Protein AF-0000000077604235 (afdb_homodimer)

Secondary structure (DSSP, 8-state):
------SEEPPPP-SHHHHHHHHHHHHHHHHTTEE-S---GGGEEEETTEEEE--GGG-EE--HHHHHHHHHHHHHHHH---HHHHS-HHHHHHHHHHTSSSP-HHHHHHHHHHHHHHHHHHHHTT-/------SEEPPPP-SHHHHHHHHHHHHHHHHTTEE-S---GGGEEEETTEEEE--GGG-EE--HHHHHHHHHHHHHHHH---HHHHS-HHHHHHHHHHTSSSP-HHHHHHHHHHHHHHHHHHHHTT-

Nearest PDB structures (foldseek):
  1zar-assembly1_A  TM=7.115E-01  e=3.937E-03  Archaeoglobus fulgidus
  1zao-assembly1_A  TM=7.106E-01  e=7.954E-03  Archaeoglobus fulgidus
  4y85-assembly3_C  TM=6.509E-01  e=5.080E-02  Homo sapiens
  6zxh-assembly1_z  TM=4.696E-01  e=9.032E-02  Homo sapiens
  6zxd-assembly1_z  TM=4.025E-01  e=3.934E-02  Homo sapiens

Structure (mmCIF, N/CA/C/O backbone):
data_AF-0000000077604235-model_v1
#
loop_
_entity.id
_entity.type
_entity.pdbx_description
1 polymer 'Protein kinase domain-containing protein'
#
loop_
_atom_site.group_PDB
_atom_site.id
_atom_site.type_symbol
_atom_site.label_atom_id
_atom_site.label_alt_id
_atom_site.label_comp_id
_atom_site.label_asym_id
_atom_site.label_entity_id
_atom_site.label_seq_id
_atom_site.pdbx_PDB_ins_code
_atom_site.Cartn_x
_atom_site.Cartn_y
_atom_site.Cartn_z
_atom_site.occupancy
_atom_site.B_iso_or_equiv
_atom_site.auth_seq_id
_atom_site.auth_comp_id
_atom_site.auth_asym_id
_atom_site.auth_atom_id
_atom_site.pdbx_PDB_model_num
ATOM 1 N N . MET A 1 1 ? 32.094 -24.656 10.562 1 27.64 1 MET A N 1
ATOM 2 C CA . MET A 1 1 ? 32.031 -24.359 9.133 1 27.64 1 MET A CA 1
ATOM 3 C C . MET A 1 1 ? 30.703 -23.703 8.773 1 27.64 1 MET A C 1
ATOM 5 O O . MET A 1 1 ? 29.656 -24.344 8.789 1 27.64 1 MET A O 1
ATOM 9 N N . LEU A 1 2 ? 30.312 -22.578 9.195 1 32.69 2 LEU A N 1
ATOM 10 C CA . LEU A 1 2 ? 29.062 -21.812 9.266 1 32.69 2 LEU A CA 1
ATOM 11 C C . LEU A 1 2 ? 28.406 -21.734 7.895 1 32.69 2 LEU A C 1
ATOM 13 O O . LEU A 1 2 ? 29.031 -21.312 6.918 1 32.69 2 LEU A O 1
ATOM 17 N N . LEU A 1 3 ? 27.547 -22.734 7.578 1 38.81 3 LEU A N 1
ATOM 18 C CA . LEU A 1 3 ? 27.078 -22.969 6.219 1 38.81 3 LEU A CA 1
ATOM 19 C C . LEU A 1 3 ? 26.906 -21.656 5.465 1 38.81 3 LEU A C 1
ATOM 21 O O . LEU A 1 3 ? 26.406 -20.672 6.023 1 38.81 3 LEU A O 1
ATOM 25 N N . SER A 1 4 ? 27.938 -21.078 4.828 1 44.62 4 SER A N 1
ATOM 26 C CA . SER A 1 4 ? 27.922 -19.969 3.887 1 44.62 4 SER A CA 1
ATOM 27 C C . SER A 1 4 ? 26.516 -19.719 3.352 1 44.62 4 SER A C 1
ATOM 29 O O . SER A 1 4 ? 25.844 -20.641 2.887 1 44.62 4 SER A O 1
ATOM 31 N N . PRO A 1 5 ? 25.812 -18.859 3.867 1 51 5 PRO A N 1
ATOM 32 C CA . PRO A 1 5 ? 24.391 -18.672 3.557 1 51 5 PRO A CA 1
ATOM 33 C C . PRO A 1 5 ? 24.094 -18.828 2.07 1 51 5 PRO A C 1
ATOM 35 O O . PRO A 1 5 ? 24.875 -18.375 1.225 1 51 5 PRO A O 1
ATOM 38 N N . VAL A 1 6 ? 23.359 -20.125 1.432 1 66 6 VAL A N 1
ATOM 39 C CA . VAL A 1 6 ? 22.766 -20.594 0.181 1 66 6 VAL A CA 1
ATOM 40 C C . VAL A 1 6 ? 22.25 -19.391 -0.622 1 66 6 VAL A C 1
ATOM 42 O O . VAL A 1 6 ? 22.547 -18.25 -0.293 1 66 6 VAL A O 1
ATOM 45 N N . GLY A 1 7 ? 21.172 -19.312 -1.251 1 80.25 7 GLY A N 1
ATOM 46 C CA . GLY A 1 7 ? 20.516 -18.375 -2.139 1 80.25 7 GLY A CA 1
ATOM 47 C C . GLY A 1 7 ? 20.312 -17 -1.506 1 80.25 7 GLY A C 1
ATOM 48 O O . GLY A 1 7 ? 20.609 -16.812 -0.322 1 80.25 7 GLY A O 1
ATOM 49 N N . LYS A 1 8 ? 20.406 -15.914 -2.293 1 86.38 8 LYS A N 1
ATOM 50 C CA . LYS A 1 8 ? 20.109 -14.562 -1.838 1 86.38 8 LYS A CA 1
ATOM 51 C C . LYS A 1 8 ? 18.656 -14.195 -2.098 1 86.38 8 LYS A C 1
ATOM 53 O O . LYS A 1 8 ? 18.094 -14.562 -3.133 1 86.38 8 LYS A O 1
ATOM 58 N N . PRO A 1 9 ? 18.078 -13.523 -1.099 1 86.62 9 PRO A N 1
ATOM 59 C CA . PRO A 1 9 ? 16.703 -13.07 -1.34 1 86.62 9 PRO A CA 1
ATOM 60 C C . PRO A 1 9 ? 16.594 -12.156 -2.561 1 86.62 9 PRO A C 1
ATOM 62 O O . PRO A 1 9 ? 17.516 -11.398 -2.861 1 86.62 9 PRO A O 1
ATOM 65 N N . ILE A 1 10 ? 15.43 -12.289 -3.215 1 88.94 10 ILE A N 1
ATOM 66 C CA . ILE A 1 10 ? 15.211 -11.414 -4.355 1 88.94 10 ILE A CA 1
ATOM 67 C C . ILE A 1 10 ? 14.578 -10.102 -3.883 1 88.94 10 ILE A C 1
ATOM 69 O O . ILE A 1 10 ? 14 -10.039 -2.797 1 88.94 10 ILE A O 1
ATOM 73 N N . SER A 1 11 ? 14.766 -9.008 -4.695 1 83.5 11 SER A N 1
ATOM 74 C CA . SER A 1 11 ? 14.039 -7.758 -4.473 1 83.5 11 SER A CA 1
ATOM 75 C C . SER A 1 11 ? 12.586 -7.883 -4.91 1 83.5 11 SER A C 1
ATOM 77 O O . SER A 1 11 ? 12.258 -8.719 -5.754 1 83.5 11 SER A O 1
ATOM 79 N N . TYR A 1 12 ? 11.781 -7.023 -4.348 1 83.06 12 TYR A N 1
ATOM 80 C CA . TYR A 1 12 ? 10.406 -6.93 -4.832 1 83.06 12 TYR A CA 1
ATOM 81 C C . TYR A 1 12 ? 10.375 -6.473 -6.289 1 83.06 12 TYR A C 1
ATOM 83 O O . TYR A 1 12 ? 11.219 -5.68 -6.715 1 83.06 12 TYR A O 1
ATOM 91 N N . PRO A 1 13 ? 9.398 -7.035 -6.992 1 85.5 13 PRO A N 1
ATOM 92 C CA . PRO A 1 13 ? 9.289 -6.602 -8.383 1 85.5 13 PRO A CA 1
ATOM 93 C C . PRO A 1 13 ? 8.875 -5.137 -8.516 1 85.5 13 PRO A C 1
ATOM 95 O O . PRO A 1 13 ? 8.094 -4.637 -7.707 1 85.5 13 PRO A O 1
ATOM 98 N N . ILE A 1 14 ? 9.406 -4.461 -9.602 1 79.25 14 ILE A N 1
ATOM 99 C CA . ILE A 1 14 ? 9.047 -3.068 -9.836 1 79.25 14 ILE A CA 1
ATOM 100 C C . ILE A 1 14 ? 8.516 -2.906 -11.258 1 79.25 14 ILE A C 1
ATOM 102 O O . ILE A 1 14 ? 8.18 -1.796 -11.68 1 79.25 14 ILE A O 1
ATOM 106 N N . THR A 1 15 ? 8.594 -4.004 -12.023 1 84.88 15 THR A N 1
ATOM 107 C CA . THR A 1 15 ? 8.047 -3.992 -13.375 1 84.88 15 THR A CA 1
ATOM 108 C C . THR A 1 15 ? 7.043 -5.129 -13.562 1 84.88 15 THR A C 1
ATOM 110 O O . THR A 1 15 ? 7.047 -6.102 -12.805 1 84.88 15 THR A O 1
ATOM 113 N N . SER A 1 16 ? 6.258 -4.996 -14.578 1 91.62 16 SER A N 1
ATOM 114 C CA . SER A 1 16 ? 5.316 -6.047 -14.953 1 91.62 16 SER A CA 1
ATOM 115 C C . SER A 1 16 ? 6.039 -7.344 -15.289 1 91.62 16 SER A C 1
ATOM 117 O O . SER A 1 16 ? 5.578 -8.43 -14.93 1 91.62 16 SER A O 1
ATOM 119 N N . GLN A 1 17 ? 7.125 -7.168 -15.883 1 94 17 GLN A N 1
ATOM 120 C CA . GLN A 1 17 ? 7.891 -8.344 -16.281 1 94 17 GLN A CA 1
ATOM 121 C C . GLN A 1 17 ? 8.422 -9.094 -15.07 1 94 17 GLN A C 1
ATOM 123 O O . GLN A 1 17 ? 8.383 -10.328 -15.039 1 94 17 GLN A O 1
ATOM 128 N N . GLU A 1 18 ? 8.883 -8.375 -14.164 1 92 18 GLU A N 1
ATOM 129 C CA . GLU A 1 18 ? 9.391 -9 -12.945 1 92 18 GLU A CA 1
ATOM 130 C C . GLU A 1 18 ? 8.273 -9.695 -12.172 1 92 18 GLU A C 1
ATOM 132 O O . GLU A 1 18 ? 8.477 -10.781 -11.617 1 92 18 GLU A O 1
ATOM 137 N N . ALA A 1 19 ? 7.152 -9.094 -12.148 1 93.25 19 ALA A N 1
ATOM 138 C CA . ALA A 1 19 ? 5.992 -9.727 -11.523 1 93.25 19 ALA A CA 1
ATOM 139 C C . ALA A 1 19 ? 5.625 -11.023 -12.242 1 93.25 19 ALA A C 1
ATOM 141 O O . ALA A 1 19 ? 5.363 -12.039 -11.594 1 93.25 19 ALA A O 1
ATOM 142 N N . ARG A 1 20 ? 5.656 -10.977 -13.477 1 96.44 20 ARG A N 1
ATOM 143 C CA . ARG A 1 20 ? 5.32 -12.141 -14.281 1 96.44 20 ARG A CA 1
ATOM 144 C C . ARG A 1 20 ? 6.25 -13.312 -13.969 1 96.44 20 ARG A C 1
ATOM 146 O O . ARG A 1 20 ? 5.805 -14.461 -13.891 1 96.44 20 ARG A O 1
ATOM 153 N N . VAL A 1 21 ? 7.461 -13.055 -13.82 1 96.44 21 VAL A N 1
ATOM 154 C CA . VAL A 1 21 ? 8.445 -14.094 -13.516 1 96.44 21 VAL A CA 1
ATOM 155 C C . VAL A 1 21 ? 8.055 -14.812 -12.219 1 96.44 21 VAL A C 1
ATOM 157 O O . VAL A 1 21 ? 8.148 -16.031 -12.133 1 96.44 21 VAL A O 1
ATOM 160 N N . LEU A 1 22 ? 7.594 -14.078 -11.273 1 96.88 22 LEU A N 1
ATOM 161 C CA . LEU A 1 22 ? 7.215 -14.672 -9.992 1 96.88 22 LEU A CA 1
ATOM 162 C C . LEU A 1 22 ? 6.004 -15.586 -10.148 1 96.88 22 LEU A C 1
ATOM 164 O O . LEU A 1 22 ? 5.961 -16.672 -9.57 1 96.88 22 LEU A O 1
ATOM 168 N N . PHE A 1 23 ? 5.07 -15.156 -10.891 1 98.19 23 PHE A N 1
ATOM 169 C CA . PHE A 1 23 ? 3.885 -15.984 -11.102 1 98.19 23 PHE A CA 1
ATOM 170 C C . PHE A 1 23 ? 4.219 -17.219 -11.938 1 98.19 23 PHE A C 1
ATOM 172 O O . PHE A 1 23 ? 3.637 -18.281 -11.734 1 98.19 23 PHE A O 1
ATOM 179 N N . ASP A 1 24 ? 5.16 -17.047 -12.875 1 98 24 ASP A N 1
ATOM 180 C CA . ASP A 1 24 ? 5.637 -18.203 -13.633 1 98 24 ASP A CA 1
ATOM 181 C C . ASP A 1 24 ? 6.266 -19.234 -12.703 1 98 24 ASP A C 1
ATOM 183 O O . ASP A 1 24 ? 6.047 -20.438 -12.867 1 98 24 ASP A O 1
ATOM 187 N N . MET A 1 25 ? 6.996 -18.75 -11.773 1 97.81 25 MET A N 1
ATOM 188 C CA . MET A 1 25 ? 7.617 -19.641 -10.797 1 97.81 25 MET A CA 1
ATOM 189 C C . MET A 1 25 ? 6.559 -20.344 -9.945 1 97.81 25 MET A C 1
ATOM 191 O O . MET A 1 25 ? 6.703 -21.516 -9.602 1 97.81 25 MET A O 1
ATOM 195 N N . LEU A 1 26 ? 5.566 -19.609 -9.664 1 98.38 26 LEU A N 1
ATOM 196 C CA . LEU A 1 26 ? 4.469 -20.203 -8.898 1 98.38 26 LEU A CA 1
ATOM 197 C C . LEU A 1 26 ? 3.777 -21.297 -9.703 1 98.38 26 LEU A C 1
ATOM 199 O O . LEU A 1 26 ? 3.461 -22.359 -9.164 1 98.38 26 LEU A O 1
ATOM 203 N N . TRP A 1 27 ? 3.562 -21.062 -10.969 1 98.38 27 TRP A N 1
ATOM 204 C CA . TRP A 1 27 ? 2.943 -22.078 -11.828 1 98.38 27 TRP A CA 1
ATOM 205 C C . TRP A 1 27 ? 3.791 -23.344 -11.883 1 98.38 27 TRP A C 1
ATOM 207 O O . TRP A 1 27 ? 3.26 -24.453 -11.867 1 98.38 27 TRP A O 1
ATOM 217 N N . GLN A 1 28 ? 5.07 -23.141 -11.992 1 97.94 28 GLN A N 1
ATOM 218 C CA . GLN A 1 28 ? 5.965 -24.281 -12.047 1 97.94 28 GLN A CA 1
ATOM 219 C C . GLN A 1 28 ? 5.785 -25.172 -10.812 1 97.94 28 GLN A C 1
ATOM 221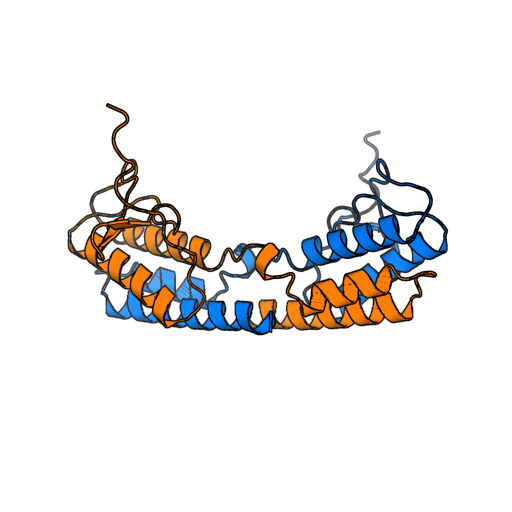 O O . GLN A 1 28 ? 5.766 -26.406 -10.922 1 97.94 28 GLN A O 1
ATOM 226 N N . LEU A 1 29 ? 5.695 -24.547 -9.711 1 97.88 29 LEU A N 1
ATOM 227 C CA . LEU A 1 29 ? 5.449 -25.281 -8.477 1 97.88 29 LEU A CA 1
ATOM 228 C C . LEU A 1 29 ? 4.098 -25.984 -8.516 1 97.88 29 LEU A C 1
ATOM 230 O O . LEU A 1 29 ? 4 -27.172 -8.203 1 97.88 29 LEU A O 1
ATOM 234 N N . HIS A 1 30 ? 3.045 -25.266 -8.945 1 98.38 30 HIS A N 1
ATOM 235 C CA . HIS A 1 30 ? 1.687 -25.797 -9.016 1 98.38 30 HIS A CA 1
ATOM 236 C C . HIS A 1 30 ? 1.593 -26.953 -10.008 1 98.38 30 HIS A C 1
ATOM 238 O O . HIS A 1 30 ? 0.939 -27.953 -9.734 1 98.38 30 HIS A O 1
ATOM 244 N N . SER A 1 31 ? 2.281 -26.812 -11.133 1 97.31 31 SER A N 1
ATOM 245 C CA . SER A 1 31 ? 2.229 -27.828 -12.172 1 97.31 31 SER A CA 1
ATOM 246 C C . SER A 1 31 ? 2.949 -29.094 -11.734 1 97.31 31 SER A C 1
ATOM 248 O O . SER A 1 31 ? 2.713 -30.172 -12.297 1 97.31 31 SER A O 1
ATOM 250 N N . ALA A 1 32 ? 3.793 -28.953 -10.758 1 97.19 32 ALA A N 1
ATOM 251 C CA . ALA A 1 32 ? 4.496 -30.109 -10.195 1 97.19 32 ALA A CA 1
ATOM 252 C C . ALA A 1 32 ? 3.676 -30.75 -9.078 1 97.19 32 ALA A C 1
ATOM 254 O O . ALA A 1 32 ? 4.125 -31.703 -8.445 1 97.19 32 ALA A O 1
ATOM 255 N N . GLY A 1 33 ? 2.527 -30.234 -8.82 1 97.62 33 GLY A N 1
ATOM 256 C CA . GLY A 1 33 ? 1.607 -30.859 -7.883 1 97.62 33 GLY A CA 1
ATOM 257 C C . GLY A 1 33 ? 1.763 -30.344 -6.465 1 97.62 33 GLY A C 1
ATOM 258 O O . GLY A 1 33 ? 1.329 -31 -5.512 1 97.62 33 GLY A O 1
ATOM 259 N N . VAL A 1 34 ? 2.438 -29.203 -6.359 1 98.25 34 VAL A N 1
ATOM 260 C CA . VAL A 1 34 ? 2.713 -28.688 -5.023 1 98.25 34 VAL A CA 1
ATOM 261 C C . VAL A 1 34 ? 2.117 -27.281 -4.875 1 98.25 34 VAL A C 1
ATOM 263 O O . VAL A 1 34 ? 2.316 -26.422 -5.734 1 98.25 34 VAL A O 1
ATOM 266 N N . ALA A 1 35 ? 1.322 -27.031 -3.826 1 98.38 35 ALA A N 1
ATOM 267 C CA . ALA A 1 35 ? 0.953 -25.703 -3.365 1 98.38 35 ALA A CA 1
ATOM 268 C C . ALA A 1 35 ? 1.91 -25.203 -2.283 1 98.38 35 ALA A C 1
ATOM 270 O O . ALA A 1 35 ? 2.186 -25.922 -1.318 1 98.38 35 ALA A O 1
ATOM 271 N N . HIS A 1 36 ? 2.385 -24 -2.344 1 97.94 36 HIS A N 1
ATOM 272 C CA . HIS A 1 36 ? 3.424 -23.5 -1.459 1 97.94 36 HIS A CA 1
ATOM 273 C C . HIS A 1 36 ? 2.887 -23.266 -0.05 1 97.94 36 HIS A C 1
ATOM 275 O O . HIS A 1 36 ? 3.539 -23.625 0.934 1 97.94 36 HIS A O 1
ATOM 281 N N . GLY A 1 37 ? 1.748 -22.719 0.053 1 95.62 37 GLY A N 1
ATOM 282 C CA . GLY A 1 37 ? 1.145 -22.406 1.34 1 95.62 37 GLY A CA 1
ATOM 283 C C . GLY A 1 37 ? 1.507 -21.016 1.85 1 95.62 37 GLY A C 1
ATOM 284 O O . GLY A 1 37 ? 0.78 -20.453 2.662 1 95.62 37 GLY A O 1
ATOM 285 N N . ASP A 1 38 ? 2.666 -20.422 1.36 1 93.44 38 ASP A N 1
ATOM 286 C CA . ASP A 1 38 ? 3.088 -19.078 1.713 1 93.44 38 ASP A CA 1
ATOM 287 C C . ASP A 1 38 ? 4.055 -18.516 0.672 1 93.44 38 ASP A C 1
ATOM 289 O O . ASP A 1 38 ? 5.184 -18.141 1.002 1 93.44 38 ASP A O 1
ATOM 293 N N . PRO A 1 39 ? 3.566 -18.344 -0.624 1 96.5 39 PRO A N 1
ATOM 294 C CA . PRO A 1 39 ? 4.465 -17.906 -1.69 1 96.5 39 PRO A CA 1
ATOM 295 C C . PRO A 1 39 ? 4.637 -16.391 -1.722 1 96.5 39 PRO A C 1
ATOM 297 O O . PRO A 1 39 ? 4.398 -15.758 -2.756 1 96.5 39 PRO A O 1
ATOM 300 N N . ARG A 1 40 ? 5.184 -15.867 -0.637 1 91.62 40 ARG A N 1
ATOM 301 C CA . ARG A 1 40 ? 5.523 -14.445 -0.617 1 91.62 40 ARG A CA 1
ATOM 302 C C . ARG A 1 40 ? 6.898 -14.203 -1.23 1 91.62 40 ARG A C 1
ATOM 304 O O . ARG A 1 40 ? 7.727 -15.117 -1.289 1 91.62 40 ARG A O 1
ATOM 311 N N . VAL A 1 41 ? 7.117 -12.977 -1.648 1 91.5 41 VAL A N 1
ATOM 312 C CA . VAL A 1 41 ? 8.336 -12.609 -2.357 1 91.5 41 VAL A CA 1
ATOM 313 C C . VAL A 1 41 ? 9.555 -12.945 -1.5 1 91.5 41 VAL A C 1
ATOM 315 O O . VAL A 1 41 ? 10.531 -13.508 -1.995 1 91.5 41 VAL A O 1
ATOM 318 N N . PRO A 1 42 ? 9.492 -12.75 -0.118 1 87.06 42 PRO A N 1
ATOM 319 C CA . PRO A 1 42 ? 10.664 -13.062 0.699 1 87.06 42 PRO A CA 1
ATOM 320 C C . PRO A 1 42 ? 11 -14.555 0.702 1 87.06 42 PRO A C 1
ATOM 322 O O . PRO A 1 42 ? 12.109 -14.945 1.079 1 87.06 42 PRO A O 1
ATOM 325 N N . ASN A 1 43 ? 10.039 -15.352 0.257 1 93.44 43 ASN A N 1
ATOM 326 C CA . ASN A 1 43 ? 10.273 -16.797 0.224 1 93.44 43 ASN A CA 1
ATOM 327 C C . ASN A 1 43 ? 10.766 -17.25 -1.144 1 93.44 43 ASN A C 1
ATOM 329 O O . ASN A 1 43 ? 10.602 -18.406 -1.514 1 93.44 43 ASN A O 1
ATOM 333 N N . MET A 1 44 ? 11.281 -16.344 -1.896 1 94.25 44 MET A N 1
ATOM 334 C CA . MET A 1 44 ? 11.984 -16.609 -3.148 1 94.25 44 MET A CA 1
ATOM 335 C C . MET A 1 44 ? 13.438 -16.156 -3.072 1 94.25 44 MET A C 1
ATOM 337 O O . MET A 1 44 ? 13.711 -15.039 -2.613 1 94.25 44 MET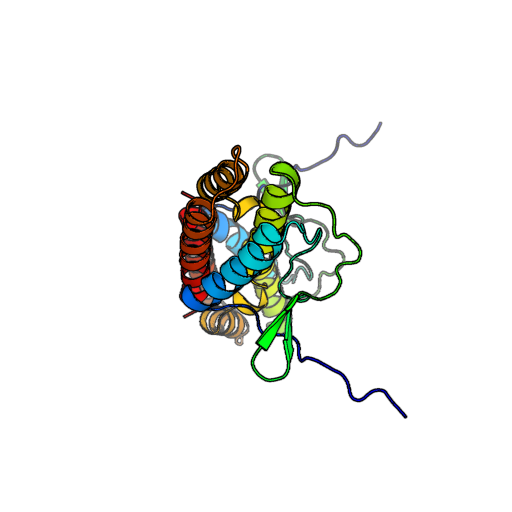 A O 1
ATOM 341 N N . ILE A 1 45 ? 14.383 -16.984 -3.525 1 93.5 45 ILE A N 1
ATOM 342 C CA . ILE A 1 45 ? 15.797 -16.625 -3.531 1 93.5 45 ILE A CA 1
ATOM 343 C C . ILE A 1 45 ? 16.391 -16.891 -4.914 1 93.5 45 ILE A C 1
ATOM 345 O O . ILE A 1 45 ? 15.742 -17.516 -5.766 1 93.5 45 ILE A O 1
ATOM 349 N N . VAL A 1 46 ? 17.484 -16.344 -5.141 1 92.81 46 VAL A N 1
ATOM 350 C CA . VAL A 1 46 ? 18.266 -16.656 -6.328 1 92.81 46 VAL A CA 1
ATOM 351 C C . VAL A 1 46 ? 19.516 -17.438 -5.926 1 92.81 46 VAL A C 1
ATOM 353 O O . VAL A 1 46 ? 20.25 -17.016 -5.023 1 92.81 46 VAL A O 1
ATOM 356 N N . LYS A 1 47 ? 19.641 -18.562 -6.488 1 90 47 LYS A N 1
ATOM 357 C CA . LYS A 1 47 ? 20.828 -19.406 -6.324 1 90 47 LYS A CA 1
ATOM 358 C C . LYS A 1 47 ? 21.359 -19.875 -7.676 1 90 47 LYS A C 1
ATOM 360 O O . LYS A 1 47 ? 20.625 -20.484 -8.461 1 90 47 LYS A O 1
ATOM 365 N N . ASP A 1 48 ? 22.672 -19.578 -7.938 1 90.12 48 ASP A N 1
ATOM 366 C CA . ASP A 1 48 ? 23.281 -19.984 -9.195 1 90.12 48 ASP A CA 1
ATOM 367 C C . ASP A 1 48 ? 22.453 -19.5 -10.391 1 90.12 48 ASP A C 1
ATOM 369 O O . ASP A 1 48 ? 22.141 -20.281 -11.289 1 90.12 48 ASP A O 1
ATOM 373 N N . GLU A 1 49 ? 21.844 -18.328 -10.391 1 87.94 49 GLU A N 1
ATOM 374 C CA . GLU A 1 49 ? 21.109 -17.625 -11.445 1 87.94 49 GLU A CA 1
ATOM 375 C C . GLU A 1 49 ? 19.719 -18.219 -11.625 1 87.94 49 GLU A C 1
ATOM 377 O O . GLU A 1 49 ? 19.047 -17.969 -12.633 1 87.94 49 GLU A O 1
ATOM 382 N N . GLN A 1 50 ? 19.406 -19.047 -10.609 1 91.94 50 GLN A N 1
ATOM 383 C CA . GLN A 1 50 ? 18.078 -19.625 -10.664 1 91.94 50 GLN A CA 1
ATOM 384 C C . GLN A 1 50 ? 17.219 -19.156 -9.492 1 91.94 50 GLN A C 1
ATOM 386 O O . GLN A 1 50 ? 17.703 -19.078 -8.359 1 91.94 50 GLN A O 1
ATOM 391 N N . ARG A 1 51 ? 16 -18.875 -9.742 1 93.94 51 ARG A N 1
ATOM 392 C CA . ARG A 1 51 ? 15.055 -18.516 -8.688 1 93.94 51 ARG A CA 1
ATOM 393 C C . ARG A 1 51 ? 14.406 -19.75 -8.094 1 93.94 51 ARG A C 1
ATOM 395 O O . ARG A 1 51 ? 13.992 -20.656 -8.82 1 93.94 51 ARG A O 1
ATOM 402 N N . LEU A 1 52 ? 14.383 -19.703 -6.754 1 94.5 52 LEU A N 1
ATOM 403 C CA . LEU A 1 52 ? 13.844 -20.859 -6.047 1 94.5 52 LEU A CA 1
ATOM 404 C C . LEU A 1 52 ? 12.914 -20.422 -4.922 1 94.5 52 LEU A C 1
ATOM 406 O O . LEU A 1 52 ? 13.195 -19.453 -4.215 1 94.5 52 LEU A O 1
ATOM 410 N N . TRP A 1 53 ? 11.734 -21.188 -4.855 1 96 53 TRP A N 1
ATOM 411 C CA . TRP A 1 53 ? 10.898 -21.016 -3.676 1 96 53 TRP A CA 1
ATOM 412 C C . TRP A 1 53 ? 11.531 -21.672 -2.455 1 96 53 TRP A C 1
ATOM 414 O O . TRP A 1 53 ? 12.078 -22.781 -2.545 1 96 53 TRP A O 1
ATOM 424 N N . ILE A 1 54 ? 11.531 -21.016 -1.361 1 94.31 54 ILE A N 1
ATOM 425 C CA . ILE A 1 54 ? 12.016 -21.594 -0.115 1 94.31 54 ILE A CA 1
ATOM 426 C C . ILE A 1 54 ? 10.914 -21.547 0.942 1 94.31 54 ILE A C 1
ATOM 428 O O . ILE A 1 54 ? 9.828 -21.016 0.687 1 94.31 54 ILE A O 1
ATOM 432 N N . ASP A 1 55 ? 11.125 -22.125 2.123 1 91.31 55 ASP A N 1
ATOM 433 C CA . ASP A 1 55 ? 10.188 -22.188 3.242 1 91.31 55 ASP A CA 1
ATOM 434 C C . ASP A 1 55 ? 8.898 -22.906 2.842 1 91.31 55 ASP A C 1
ATOM 436 O O . ASP A 1 55 ? 7.812 -22.312 2.9 1 91.31 55 ASP A O 1
ATOM 440 N N . LEU A 1 56 ? 8.914 -24.109 2.393 1 95.19 56 LEU A N 1
ATOM 441 C CA . LEU A 1 56 ? 7.766 -24.906 1.989 1 95.19 56 LEU A CA 1
ATOM 442 C C . LEU A 1 56 ? 7.176 -25.656 3.184 1 95.19 56 LEU A C 1
ATOM 444 O O . LEU A 1 56 ? 6.617 -26.734 3.029 1 95.19 56 LEU A O 1
ATOM 448 N N . TYR A 1 57 ? 7.359 -25.125 4.328 1 89.94 57 TYR A N 1
ATOM 449 C CA . TYR A 1 57 ? 6.859 -25.734 5.555 1 89.94 57 TYR A CA 1
ATOM 450 C C . TYR A 1 57 ? 5.348 -25.906 5.504 1 89.94 57 TYR A C 1
ATOM 452 O O . TYR A 1 57 ? 4.801 -26.844 6.082 1 89.94 57 TYR A O 1
ATOM 460 N N . GLU A 1 58 ? 4.676 -25.016 4.762 1 91.06 58 GLU A N 1
ATOM 461 C CA . GLU A 1 58 ? 3.217 -25 4.703 1 91.06 58 GLU A CA 1
ATOM 462 C C . GLU A 1 58 ? 2.713 -25.594 3.385 1 91.06 58 GLU A C 1
ATOM 464 O O . GLU A 1 58 ? 1.563 -25.359 2.998 1 91.06 58 GLU A O 1
ATOM 469 N N . SER A 1 59 ? 3.646 -26.312 2.713 1 95.81 59 SER A N 1
ATOM 470 C CA . SER A 1 59 ? 3.271 -26.828 1.399 1 95.81 59 SER A CA 1
ATOM 471 C C . SER A 1 59 ? 2.289 -27.984 1.518 1 95.81 59 SER A C 1
ATOM 473 O O . SER A 1 59 ? 2.244 -28.656 2.545 1 95.81 59 SER A O 1
ATOM 475 N N . TRP A 1 60 ? 1.449 -28.141 0.552 1 95.44 60 TRP A N 1
ATOM 476 C CA . TRP A 1 60 ? 0.447 -29.203 0.434 1 95.44 60 TRP A CA 1
ATOM 477 C C . TRP A 1 60 ? 0.376 -29.734 -0.995 1 95.44 60 TRP A C 1
ATOM 479 O O . TRP A 1 60 ? 0.959 -29.141 -1.909 1 95.44 60 TRP A O 1
ATOM 489 N N . ASP A 1 61 ? -0.289 -30.922 -1.14 1 97.44 61 ASP A N 1
ATOM 490 C CA . ASP A 1 61 ? -0.65 -31.328 -2.494 1 97.44 61 ASP A CA 1
ATOM 491 C C . ASP A 1 61 ? -1.527 -30.281 -3.168 1 97.44 61 ASP A C 1
ATOM 493 O O . ASP A 1 61 ? -2.479 -29.781 -2.564 1 97.44 61 ASP A O 1
ATOM 497 N N . ALA A 1 62 ? -1.153 -29.984 -4.398 1 97.06 62 ALA A N 1
ATOM 498 C CA . ALA A 1 62 ? -1.86 -28.922 -5.117 1 97.06 62 ALA A CA 1
ATOM 499 C C . ALA A 1 62 ? -3.336 -29.281 -5.293 1 97.06 62 ALA A C 1
ATOM 501 O O . ALA A 1 62 ? -3.68 -30.422 -5.559 1 97.06 62 ALA A O 1
ATOM 502 N N . SER A 1 63 ? -4.176 -28.406 -4.965 1 97.31 63 SER A N 1
ATOM 503 C CA . SER A 1 63 ? -5.605 -28.375 -5.254 1 97.31 63 SER A CA 1
ATOM 504 C C . SER A 1 63 ? -6.039 -27 -5.762 1 97.31 63 SER A C 1
ATOM 506 O O . SER A 1 63 ? -5.344 -26.016 -5.547 1 97.31 63 SER A O 1
ATOM 508 N N . PRO A 1 64 ? -7.141 -27 -6.496 1 96.94 64 PRO A N 1
ATOM 509 C CA . PRO A 1 64 ? -7.57 -25.703 -7.027 1 96.94 64 PRO A CA 1
ATOM 510 C C . PRO A 1 64 ? -7.668 -24.625 -5.953 1 96.94 64 PRO A C 1
ATOM 512 O O . PRO A 1 64 ? -7.203 -23.5 -6.156 1 96.94 64 PRO A O 1
ATOM 515 N N . SER A 1 65 ? -8.18 -25 -4.828 1 96.19 65 SER A N 1
ATOM 516 C CA . SER A 1 65 ? -8.352 -24.031 -3.756 1 96.19 65 SER A CA 1
ATOM 517 C C . SER A 1 65 ? -7.008 -23.578 -3.191 1 96.19 65 SER A C 1
ATOM 519 O O . SER A 1 65 ? -6.809 -22.406 -2.895 1 96.19 65 SER A O 1
ATOM 521 N N . LEU A 1 66 ? -6.113 -24.438 -3.051 1 96.25 66 LEU A N 1
ATOM 522 C CA . LEU A 1 66 ? -4.809 -24.109 -2.488 1 96.25 66 LEU A CA 1
ATOM 523 C C . LEU A 1 66 ? -3.973 -23.312 -3.482 1 96.25 66 LEU A C 1
ATOM 525 O O . LEU A 1 66 ? -3.221 -22.422 -3.092 1 96.25 66 LEU A O 1
ATOM 529 N N . MET A 1 67 ? -4.148 -23.672 -4.75 1 97.94 67 MET A N 1
ATOM 530 C CA . MET A 1 67 ? -3.463 -22.922 -5.797 1 97.94 67 MET A CA 1
ATOM 531 C C . MET A 1 67 ? -4 -21.484 -5.887 1 97.94 67 MET A C 1
ATOM 533 O O . MET A 1 67 ? -3.232 -20.547 -6.051 1 97.94 67 MET A O 1
ATOM 537 N N . GLN A 1 68 ? -5.27 -21.391 -5.715 1 96.31 68 GLN A N 1
ATOM 538 C CA . GLN A 1 68 ? -5.914 -20.094 -5.668 1 96.31 68 GLN A CA 1
ATOM 539 C C . GLN A 1 68 ? -5.395 -19.25 -4.5 1 96.31 68 GLN A C 1
ATOM 541 O O . GLN A 1 68 ? -5.086 -18.078 -4.664 1 96.31 68 GLN A O 1
ATOM 546 N N . ASN A 1 69 ? -5.285 -19.891 -3.422 1 93.75 69 ASN A N 1
ATOM 547 C CA . ASN A 1 69 ? -4.793 -19.203 -2.23 1 93.75 69 ASN A CA 1
ATOM 548 C C . ASN A 1 69 ? -3.35 -18.734 -2.402 1 93.75 69 ASN A C 1
ATOM 550 O O . ASN A 1 69 ? -2.994 -17.625 -2.002 1 93.75 69 ASN A O 1
ATOM 554 N N . ASP A 1 70 ? -2.572 -19.562 -2.959 1 97.06 70 ASP A N 1
ATOM 555 C CA . ASP A 1 70 ? -1.194 -19.188 -3.26 1 97.06 70 ASP A CA 1
ATOM 556 C C . ASP A 1 70 ? -1.144 -17.938 -4.129 1 97.06 70 ASP A C 1
ATOM 558 O O . ASP A 1 70 ? -0.367 -17.016 -3.859 1 97.06 70 ASP A O 1
ATOM 562 N N . ALA A 1 71 ? -1.945 -17.938 -5.168 1 96.94 71 ALA A N 1
ATOM 563 C CA . ALA A 1 71 ? -1.98 -16.812 -6.086 1 96.94 71 ALA A CA 1
ATOM 564 C C . ALA A 1 71 ? -2.383 -15.531 -5.355 1 96.94 71 ALA A C 1
ATOM 566 O O . ALA A 1 71 ? -1.825 -14.461 -5.609 1 96.94 71 ALA A O 1
ATOM 567 N N . LYS A 1 72 ? -3.258 -15.688 -4.461 1 91.81 72 LYS A N 1
ATOM 568 C CA . LYS A 1 72 ? -3.703 -14.562 -3.645 1 91.81 72 LYS A CA 1
ATOM 569 C C . LYS A 1 72 ? -2.574 -14.047 -2.76 1 91.81 72 LYS A C 1
ATOM 571 O O . LYS A 1 72 ? -2.338 -12.836 -2.688 1 91.81 72 LYS A O 1
ATOM 576 N N . ILE A 1 73 ? -1.896 -14.922 -2.16 1 90.19 73 ILE A N 1
ATOM 577 C CA . ILE A 1 73 ? -0.801 -14.57 -1.264 1 90.19 73 ILE A CA 1
ATOM 578 C C . ILE A 1 73 ? 0.294 -13.852 -2.047 1 90.19 73 ILE A C 1
ATOM 580 O O . ILE A 1 73 ? 0.781 -12.797 -1.621 1 90.19 73 ILE A O 1
ATOM 584 N N . LEU A 1 74 ? 0.658 -14.375 -3.186 1 94.06 74 LEU A N 1
ATOM 585 C CA . LEU A 1 74 ? 1.704 -13.75 -3.988 1 94.06 74 LEU A CA 1
ATOM 586 C C . LEU A 1 74 ? 1.272 -12.367 -4.465 1 94.06 74 LEU A C 1
ATOM 588 O O . LEU A 1 74 ? 2.061 -11.422 -4.434 1 94.06 74 LEU A O 1
ATOM 592 N N . THR A 1 75 ? 0.054 -12.258 -4.848 1 90.62 75 THR A N 1
ATOM 593 C CA . THR A 1 75 ? -0.494 -10.984 -5.289 1 90.62 75 THR A CA 1
ATOM 594 C C . THR A 1 75 ? -0.382 -9.938 -4.184 1 90.62 75 THR A C 1
ATOM 596 O O . THR A 1 75 ? 0.134 -8.836 -4.41 1 90.62 75 THR A O 1
ATOM 599 N N . LYS A 1 76 ? -0.79 -10.352 -3.057 1 82.5 76 LYS A N 1
ATOM 600 C CA . LYS A 1 76 ? -0.722 -9.445 -1.913 1 82.5 76 LYS A CA 1
ATOM 601 C C . LYS A 1 76 ? 0.722 -9.062 -1.603 1 82.5 76 LYS A C 1
ATOM 603 O O . LYS A 1 76 ? 1.011 -7.898 -1.314 1 82.5 76 LYS A O 1
ATOM 608 N N . SER A 1 77 ? 1.556 -10.039 -1.629 1 84.25 77 SER A N 1
ATOM 609 C CA . SER A 1 77 ? 2.965 -9.82 -1.322 1 84.25 77 SER A CA 1
ATOM 610 C C . SER A 1 77 ? 3.59 -8.828 -2.299 1 84.25 77 SER A C 1
ATOM 612 O O . SER A 1 77 ? 4.387 -7.973 -1.9 1 84.25 77 SER A O 1
ATOM 614 N N . ILE A 1 78 ? 3.232 -8.953 -3.543 1 85.62 78 ILE A N 1
ATOM 615 C CA . ILE A 1 78 ? 3.811 -8.109 -4.586 1 85.62 78 ILE A CA 1
ATOM 616 C C . ILE A 1 78 ? 3.262 -6.688 -4.461 1 85.62 78 ILE A C 1
ATOM 618 O O . ILE A 1 78 ? 4.012 -5.715 -4.586 1 85.62 78 ILE A O 1
ATOM 622 N N . LEU A 1 79 ? 1.987 -6.613 -4.238 1 77.62 79 LEU A N 1
ATOM 623 C CA . LEU A 1 79 ? 1.347 -5.305 -4.234 1 77.62 79 LEU A CA 1
ATOM 624 C C . LEU A 1 79 ? 1.512 -4.621 -2.883 1 77.62 79 LEU A C 1
ATOM 626 O O . LEU A 1 79 ? 1.226 -3.428 -2.746 1 77.62 79 LEU A O 1
ATOM 630 N N . HIS A 1 80 ? 1.805 -5.418 -1.887 1 60.66 80 HIS A N 1
ATOM 631 C CA . HIS A 1 80 ? 2.084 -4.797 -0.597 1 60.66 80 HIS A CA 1
ATOM 632 C C . HIS A 1 80 ? 3.209 -3.773 -0.712 1 60.66 80 HIS A C 1
ATOM 634 O O . HIS A 1 80 ? 4.387 -4.121 -0.59 1 60.66 80 HIS A O 1
ATOM 640 N N . VAL A 1 81 ? 3.312 -3.178 -1.838 1 51.91 81 VAL A N 1
ATOM 641 C CA . VAL A 1 81 ? 4.328 -2.137 -1.951 1 51.91 81 VAL A CA 1
ATOM 642 C C . VAL A 1 81 ? 4.336 -1.283 -0.685 1 51.91 81 VAL A C 1
ATOM 644 O O . VAL A 1 81 ? 3.287 -0.829 -0.228 1 51.91 81 VAL A O 1
ATOM 647 N N . SER A 1 82 ? 5.301 -1.559 -0.013 1 48.66 82 SER A N 1
ATOM 648 C CA . SER A 1 82 ? 5.66 -0.857 1.215 1 48.66 82 SER A CA 1
ATOM 649 C C . SER A 1 82 ? 5.426 0.644 1.083 1 48.66 82 SER A C 1
ATOM 651 O O . SER A 1 82 ? 5.457 1.188 -0.023 1 48.66 82 SER A O 1
ATOM 653 N N . TRP A 1 83 ? 4.879 1.27 2.031 1 46.56 83 TRP A N 1
ATOM 654 C CA . TRP A 1 83 ? 4.781 2.699 2.309 1 46.56 83 TRP A CA 1
ATOM 655 C C . TRP A 1 83 ? 6.066 3.42 1.911 1 46.56 83 TRP A C 1
ATOM 657 O O . TRP A 1 83 ? 6.031 4.582 1.501 1 46.56 83 TRP A O 1
ATOM 667 N N . LYS A 1 84 ? 7.188 2.812 2.135 1 50.09 84 LYS A N 1
ATOM 668 C CA . LYS A 1 84 ? 8.469 3.396 1.757 1 50.09 84 LYS A CA 1
ATOM 669 C C . LYS A 1 84 ? 8.523 3.678 0.258 1 50.09 84 LYS A C 1
ATOM 671 O O . LYS A 1 84 ? 9.117 4.672 -0.17 1 50.09 84 LYS A O 1
ATOM 676 N N . ASP A 1 85 ? 7.727 2.883 -0.384 1 53 85 ASP A N 1
ATOM 677 C CA . ASP A 1 85 ? 7.664 3.07 -1.83 1 53 85 ASP A CA 1
ATOM 678 C C . ASP A 1 85 ? 6.648 4.152 -2.199 1 53 85 ASP A C 1
ATOM 680 O O . ASP A 1 85 ? 6.762 4.781 -3.254 1 53 85 ASP A O 1
ATOM 684 N N . LEU A 1 86 ? 5.695 4.234 -1.291 1 58.16 86 LEU A N 1
ATOM 685 C CA . LEU A 1 86 ? 4.66 5.227 -1.562 1 58.16 86 LEU A CA 1
ATOM 686 C C . LEU A 1 86 ? 5.172 6.637 -1.291 1 58.16 86 LEU A C 1
ATOM 688 O O . LEU A 1 86 ? 4.84 7.574 -2.018 1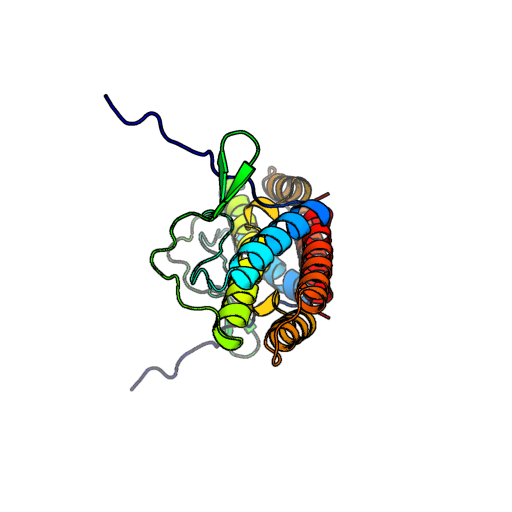 58.16 86 LEU A O 1
ATOM 692 N N . LEU A 1 87 ? 6.02 6.77 -0.286 1 67.12 87 LEU A N 1
ATOM 693 C CA . LEU A 1 87 ? 6.602 8.086 -0.068 1 67.12 87 LEU A CA 1
ATOM 694 C C . LEU A 1 87 ? 7.734 8.352 -1.054 1 67.12 87 LEU A C 1
ATOM 696 O O . LEU A 1 87 ? 8.906 8.125 -0.735 1 67.12 87 LEU A O 1
ATOM 700 N N . ASP A 1 88 ? 7.383 8.641 -2.207 1 70.44 88 ASP A N 1
ATOM 701 C CA . ASP A 1 88 ? 8.383 8.922 -3.23 1 70.44 88 ASP A CA 1
ATOM 702 C C . ASP A 1 88 ? 9.062 10.266 -2.99 1 70.44 88 ASP A C 1
ATOM 704 O O . ASP A 1 88 ? 8.734 10.969 -2.029 1 70.44 88 ASP A O 1
ATOM 708 N N . SER A 1 89 ? 10.047 10.469 -3.803 1 78.12 89 SER A N 1
ATOM 709 C CA . SER A 1 89 ? 10.875 11.664 -3.648 1 78.12 89 SER A CA 1
ATOM 710 C C . SER A 1 89 ? 10.031 12.93 -3.691 1 78.12 89 SER A C 1
ATOM 712 O O . SER A 1 89 ? 10.359 13.93 -3.045 1 78.12 89 SER A O 1
ATOM 714 N N . GLU A 1 90 ? 8.984 12.867 -4.41 1 86 90 GLU A N 1
ATOM 715 C CA . GLU A 1 90 ? 8.133 14.055 -4.508 1 86 90 GLU A CA 1
ATOM 716 C C . GLU A 1 90 ? 7.398 14.312 -3.197 1 86 90 GLU A C 1
ATOM 718 O O . GLU A 1 90 ? 7.398 15.438 -2.691 1 86 90 GLU A O 1
ATOM 723 N N . LEU A 1 91 ? 6.801 13.258 -2.68 1 89.06 91 LEU A N 1
ATOM 724 C CA . LEU A 1 91 ? 6.098 13.414 -1.409 1 89.06 91 LEU A CA 1
ATOM 725 C C . LEU A 1 91 ? 7.062 13.797 -0.295 1 89.06 91 LEU A C 1
ATOM 727 O O . LEU A 1 91 ? 6.75 14.648 0.536 1 89.06 91 LEU A O 1
ATOM 731 N N . GLU A 1 92 ? 8.211 13.25 -0.323 1 87.19 92 GLU A N 1
ATOM 732 C CA . GLU A 1 92 ? 9.227 13.594 0.667 1 87.19 92 GLU A CA 1
ATOM 733 C C . GLU A 1 92 ? 9.625 15.062 0.568 1 87.19 92 GLU A C 1
ATOM 735 O O . GLU A 1 92 ? 9.797 15.734 1.588 1 87.19 92 GLU A O 1
ATOM 740 N N . SER A 1 93 ? 9.789 15.508 -0.649 1 93.88 93 SER A N 1
ATOM 741 C CA . SER A 1 93 ? 10.148 16.906 -0.859 1 93.88 93 SER A CA 1
ATOM 742 C C . SER A 1 93 ? 9.062 17.844 -0.349 1 93.88 93 SER A C 1
ATOM 744 O O . SER A 1 93 ? 9.352 18.875 0.259 1 93.88 93 SER A O 1
ATOM 746 N N . LEU A 1 94 ? 7.879 17.516 -0.55 1 95.69 94 LEU A N 1
ATOM 747 C CA . LEU A 1 94 ? 6.766 18.359 -0.117 1 95.69 94 LEU A CA 1
ATOM 748 C C . LEU A 1 94 ? 6.648 18.359 1.403 1 95.69 94 LEU A C 1
ATOM 750 O O . LEU A 1 94 ? 6.348 19.391 2.004 1 95.69 94 LEU A O 1
ATOM 754 N N . ILE A 1 95 ? 6.902 17.203 1.976 1 94.81 95 ILE A N 1
ATOM 755 C CA . ILE A 1 95 ? 6.902 17.125 3.432 1 94.81 95 ILE A CA 1
ATOM 756 C C . ILE A 1 95 ? 8.016 18 4.004 1 94.81 95 ILE A C 1
ATOM 758 O O . ILE A 1 95 ? 7.785 18.766 4.941 1 94.81 95 ILE A O 1
ATOM 762 N N . ASN A 1 96 ? 9.109 17.922 3.406 1 94.25 96 ASN A N 1
ATOM 763 C CA . ASN A 1 96 ? 10.242 18.734 3.834 1 94.25 96 ASN A CA 1
ATOM 764 C C . ASN A 1 96 ? 9.945 20.219 3.688 1 94.25 96 ASN A C 1
ATOM 766 O O . ASN A 1 96 ? 10.305 21.016 4.555 1 94.25 96 ASN A O 1
ATOM 770 N N . ASN A 1 97 ? 9.328 20.531 2.582 1 96.5 97 ASN A N 1
ATOM 771 C CA . ASN A 1 97 ? 8.992 21.938 2.34 1 96.5 97 ASN A CA 1
ATOM 772 C C . ASN A 1 97 ? 8.055 22.484 3.418 1 96.5 97 ASN A C 1
ATOM 774 O O . ASN A 1 97 ? 8.148 23.641 3.791 1 96.5 97 ASN A O 1
ATOM 778 N N . TYR A 1 98 ? 7.207 21.625 3.885 1 96.31 98 TYR A N 1
ATOM 779 C CA . TYR A 1 98 ? 6.312 22.047 4.953 1 96.31 98 TYR A CA 1
ATOM 780 C C . TYR A 1 98 ? 7.09 22.328 6.234 1 96.31 98 TYR A C 1
ATOM 782 O O . TYR A 1 98 ? 6.695 23.172 7.043 1 96.31 98 TYR A O 1
ATOM 790 N N . GLY A 1 99 ? 8.164 21.781 6.395 1 92.38 99 GLY A N 1
ATOM 791 C CA . GLY A 1 99 ? 8.969 21.938 7.594 1 92.38 99 GLY A CA 1
ATOM 792 C C . GLY A 1 99 ? 9.859 23.172 7.551 1 92.38 99 GLY A C 1
ATOM 793 O O . GLY A 1 99 ? 10.609 23.438 8.492 1 92.38 99 GLY A O 1
ATOM 794 N N . THR A 1 100 ? 9.781 23.906 6.449 1 91.75 100 THR A N 1
ATOM 795 C CA . THR A 1 100 ? 10.609 25.094 6.344 1 91.75 100 THR A CA 1
ATOM 796 C C . THR A 1 100 ? 10.141 26.172 7.32 1 91.75 100 THR A C 1
ATOM 798 O O . THR A 1 100 ? 8.984 26.172 7.742 1 91.75 100 THR A O 1
ATOM 801 N N . ILE A 1 101 ? 11.078 27.078 7.766 1 91.44 101 ILE A N 1
ATOM 802 C CA . ILE A 1 101 ? 10.781 28.094 8.781 1 91.44 101 ILE A CA 1
ATOM 803 C C . ILE A 1 101 ? 10.391 29.406 8.109 1 91.44 101 ILE A C 1
ATOM 805 O O . ILE A 1 101 ? 11.18 29.984 7.367 1 91.44 101 ILE A O 1
ATOM 809 N N . PRO A 1 102 ? 9.102 29.859 8.461 1 91.25 102 PRO A N 1
ATOM 810 C CA . PRO A 1 102 ? 8.031 29.203 9.211 1 91.25 102 PRO A CA 1
ATOM 811 C C . PRO A 1 102 ? 7.176 28.281 8.344 1 91.25 102 PRO A C 1
ATOM 813 O O . PRO A 1 102 ? 7.051 28.5 7.133 1 91.25 102 PRO A O 1
ATOM 816 N N . PRO A 1 103 ? 6.668 27.141 8.93 1 94.75 103 PRO A N 1
ATOM 817 C CA . PRO A 1 103 ? 5.691 26.375 8.156 1 94.75 103 PRO A CA 1
ATOM 818 C C . PRO A 1 103 ? 4.477 27.203 7.746 1 94.75 103 PRO A C 1
ATOM 820 O O . PRO A 1 103 ? 3.99 28.031 8.531 1 94.75 103 PRO A O 1
ATOM 823 N N . ILE A 1 104 ? 4.102 27.094 6.5 1 96.38 104 ILE A N 1
ATOM 824 C CA . ILE A 1 104 ? 2.936 27.828 6.039 1 96.38 104 ILE A CA 1
ATOM 825 C C . ILE A 1 104 ? 1.898 26.859 5.473 1 96.38 104 ILE A C 1
ATOM 827 O O . ILE A 1 104 ? 2.246 25.797 4.98 1 96.38 104 ILE A O 1
ATOM 831 N N . GLN A 1 105 ? 0.654 27.281 5.516 1 97.25 105 GLN A N 1
ATOM 832 C CA . GLN A 1 105 ? -0.459 26.422 5.109 1 97.25 105 GLN A CA 1
ATOM 833 C C . GLN A 1 105 ? -0.364 26.062 3.631 1 97.25 105 GLN A C 1
ATOM 835 O O . GLN A 1 105 ? -0.734 24.953 3.234 1 97.25 105 GLN A O 1
ATOM 840 N N . ALA A 1 106 ? 0.111 27.016 2.844 1 96.88 106 ALA A N 1
ATOM 841 C CA . ALA A 1 106 ? 0.202 26.781 1.404 1 96.88 106 ALA A CA 1
ATOM 842 C C . ALA A 1 106 ? 1.047 25.547 1.095 1 96.88 106 ALA A C 1
ATOM 844 O O . ALA A 1 106 ? 0.725 24.781 0.185 1 96.88 106 ALA A O 1
ATOM 845 N N . ASN A 1 107 ? 2.143 25.359 1.841 1 97.38 107 ASN A N 1
ATOM 846 C CA . ASN A 1 107 ? 3 24.188 1.633 1 97.38 107 ASN A CA 1
ATOM 847 C C . ASN A 1 107 ? 2.303 22.891 2.049 1 97.38 107 ASN A C 1
ATOM 849 O O . ASN A 1 107 ? 2.471 21.859 1.402 1 97.38 107 ASN A O 1
ATOM 853 N N . LEU A 1 108 ? 1.538 23 3.094 1 97.88 108 LEU A N 1
ATOM 854 C CA . LEU A 1 108 ? 0.772 21.828 3.518 1 97.88 108 LEU A CA 1
ATOM 855 C C . LEU A 1 108 ? -0.312 21.484 2.5 1 97.88 108 LEU A C 1
ATOM 857 O O . LEU A 1 108 ? -0.58 20.312 2.238 1 97.88 108 LEU A O 1
ATOM 861 N N . ASN A 1 109 ? -0.862 22.516 1.892 1 97.31 109 ASN A N 1
ATOM 862 C CA . ASN A 1 109 ? -1.879 22.312 0.867 1 97.31 109 ASN A CA 1
ATOM 863 C C . ASN A 1 109 ? -1.299 21.625 -0.367 1 97.31 109 ASN A C 1
ATOM 865 O O . ASN A 1 109 ? -1.959 20.781 -0.983 1 97.31 109 ASN A O 1
ATOM 869 N N . LEU A 1 110 ? -0.131 22 -0.694 1 96.88 110 LEU A N 1
ATOM 870 C CA . LEU A 1 110 ? 0.527 21.344 -1.813 1 96.88 110 LEU A CA 1
ATOM 871 C C . LEU A 1 110 ? 0.728 19.859 -1.524 1 96.88 110 LEU A C 1
ATOM 873 O O . LEU A 1 110 ? 0.512 19.016 -2.398 1 96.88 110 LEU A O 1
ATOM 877 N N . LEU A 1 111 ? 1.148 19.562 -0.354 1 96.62 111 LEU A N 1
ATOM 878 C CA . LEU A 1 111 ? 1.287 18.172 0.069 1 96.62 111 LEU A CA 1
ATOM 879 C C . LEU A 1 111 ? -0.053 17.453 0.007 1 96.62 111 LEU A C 1
ATOM 881 O O . LEU A 1 111 ? -0.148 16.359 -0.554 1 96.62 111 LEU A O 1
ATOM 885 N N . ALA A 1 112 ? -1.056 18.078 0.534 1 96.81 112 ALA A N 1
ATOM 886 C CA . ALA A 1 112 ? -2.396 17.5 0.556 1 96.81 112 ALA A CA 1
ATOM 887 C C . ALA A 1 112 ? -2.873 17.156 -0.854 1 96.81 112 ALA A C 1
ATOM 889 O O . ALA A 1 112 ? -3.436 16.094 -1.092 1 96.81 112 ALA A O 1
ATOM 890 N N . ASP A 1 113 ? -2.635 18.047 -1.739 1 95.5 113 ASP A N 1
ATOM 891 C CA . ASP A 1 113 ? -3.045 17.859 -3.127 1 95.5 113 ASP A CA 1
ATOM 892 C C . ASP A 1 113 ? -2.328 16.656 -3.75 1 95.5 113 ASP A C 1
ATOM 894 O O . ASP A 1 113 ? -2.949 15.844 -4.438 1 95.5 113 ASP A O 1
ATOM 898 N N . LYS A 1 114 ? -1.096 16.578 -3.498 1 92 114 LYS A N 1
ATOM 899 C CA . LYS A 1 114 ? -0.321 15.469 -4.055 1 92 114 LYS A CA 1
ATOM 900 C C . LYS A 1 114 ? -0.739 14.141 -3.438 1 92 114 LYS A C 1
ATOM 902 O O . LYS A 1 114 ? -0.842 13.133 -4.137 1 92 114 LYS A O 1
ATOM 907 N N . VAL A 1 115 ? -0.936 14.172 -2.145 1 90.06 115 VAL A N 1
ATOM 908 C CA . VAL A 1 115 ? -1.401 12.969 -1.458 1 90.06 115 VAL A CA 1
ATOM 909 C C . VAL A 1 115 ? -2.744 12.531 -2.037 1 90.06 115 VAL A C 1
ATOM 911 O O . VAL A 1 115 ? -2.951 11.352 -2.312 1 90.06 115 VAL A O 1
ATOM 914 N N . GLY A 1 116 ? -3.643 13.469 -2.205 1 88.06 116 GLY A N 1
ATOM 915 C CA . GLY A 1 116 ? -4.934 13.172 -2.807 1 88.06 116 GLY A CA 1
ATOM 916 C C . GLY A 1 116 ? -4.824 12.555 -4.188 1 88.06 116 GLY A C 1
ATOM 917 O O . GLY A 1 116 ? -5.523 11.594 -4.504 1 88.06 116 GLY A O 1
ATOM 918 N N . GLU A 1 117 ? -4.012 13.109 -4.973 1 86 117 GLU A N 1
ATOM 919 C CA . GLU A 1 117 ? -3.779 12.594 -6.32 1 86 117 GLU A CA 1
ATOM 920 C C . GLU A 1 117 ? -3.307 11.141 -6.281 1 86 117 GLU A C 1
ATOM 922 O O . GLU A 1 117 ? -3.797 10.305 -7.039 1 86 117 GLU A O 1
ATOM 927 N N . LYS A 1 118 ? -2.344 10.914 -5.453 1 80.5 118 LYS A N 1
ATOM 928 C CA . LYS A 1 118 ? -1.789 9.562 -5.348 1 80.5 118 LYS A CA 1
ATOM 929 C C . LYS A 1 118 ? -2.822 8.586 -4.793 1 80.5 118 LYS A C 1
ATOM 931 O O . LYS A 1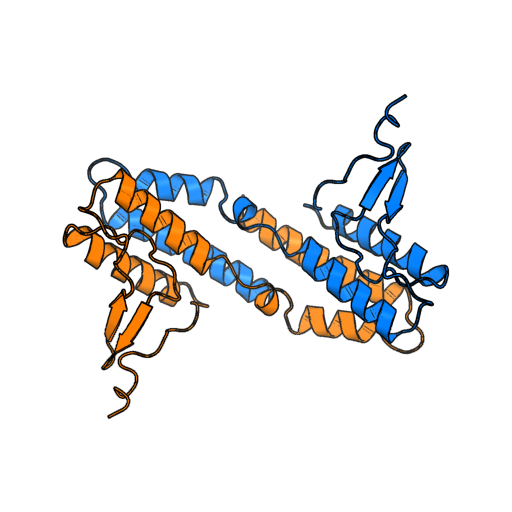 118 ? -2.9 7.441 -5.238 1 80.5 118 LYS A O 1
ATOM 936 N N . LEU A 1 119 ? -3.525 9.078 -3.855 1 79.69 119 LEU A N 1
ATOM 937 C CA . LEU A 1 119 ? -4.59 8.273 -3.264 1 79.69 119 LEU A CA 1
ATOM 938 C C . LEU A 1 119 ? -5.586 7.82 -4.328 1 79.69 119 LEU A C 1
ATOM 940 O O . LEU A 1 119 ? -5.91 6.633 -4.414 1 79.69 119 LEU A O 1
ATOM 944 N N . GLU A 1 120 ? -6.039 8.742 -5.102 1 74.62 120 GLU A N 1
ATOM 945 C CA . GLU A 1 120 ? -7.027 8.406 -6.125 1 74.62 120 GLU A CA 1
ATOM 946 C C . GLU A 1 120 ? -6.438 7.473 -7.176 1 74.62 120 GLU A C 1
ATOM 948 O O . GLU A 1 120 ? -7.133 6.594 -7.691 1 74.62 120 GLU A O 1
ATOM 953 N N . LYS A 1 121 ? -5.219 7.707 -7.477 1 71.31 121 LYS A N 1
ATOM 954 C CA . LYS A 1 121 ? -4.543 6.832 -8.43 1 71.31 121 LYS A CA 1
ATOM 955 C C . LYS A 1 121 ? -4.461 5.402 -7.906 1 71.31 121 LYS A C 1
ATOM 957 O O . LYS A 1 121 ? -4.688 4.449 -8.656 1 71.31 121 LYS A O 1
ATOM 962 N N . VAL A 1 122 ? -4.172 5.398 -6.676 1 66.38 122 VAL A N 1
ATOM 963 C CA . VAL A 1 122 ? -4.043 4.09 -6.043 1 66.38 122 VAL A CA 1
ATOM 964 C C . VAL A 1 122 ? -5.41 3.412 -5.977 1 66.38 122 VAL A C 1
ATOM 966 O O . VAL A 1 122 ? -5.523 2.209 -6.215 1 66.38 122 VAL A O 1
ATOM 969 N N . LEU A 1 123 ? -6.426 4.215 -5.676 1 63.12 123 LEU A N 1
ATOM 970 C CA . LEU A 1 123 ? -7.766 3.652 -5.523 1 63.12 123 LEU A CA 1
ATOM 971 C C . LEU A 1 123 ? -8.383 3.344 -6.887 1 63.12 123 LEU A C 1
ATOM 973 O O . LEU A 1 123 ? -9.203 2.436 -7.008 1 63.12 123 LEU A O 1
ATOM 977 N N . ARG A 1 124 ? -8.164 4.254 -7.855 1 54.62 124 ARG A N 1
ATOM 978 C CA . ARG A 1 124 ? -8.664 3.98 -9.195 1 54.62 124 ARG A CA 1
ATOM 979 C C . ARG A 1 124 ? -8.008 2.734 -9.781 1 54.62 124 ARG A C 1
ATOM 981 O O . ARG A 1 124 ? -8.594 2.07 -10.648 1 54.62 124 ARG A O 1
ATOM 988 N N . LEU A 1 125 ? -6.812 2.691 -9.602 1 45.31 125 LEU A N 1
ATOM 989 C CA . LEU A 1 125 ? -6.227 1.434 -10.047 1 45.31 125 LEU A CA 1
ATOM 990 C C . LEU A 1 125 ? -7.02 0.245 -9.516 1 45.31 125 LEU A C 1
ATOM 992 O O . LEU A 1 125 ? -6.953 -0.851 -10.078 1 45.31 125 LEU A O 1
ATOM 996 N N . ASP A 1 126 ? -7.844 0.402 -8.531 1 40.75 126 ASP A N 1
ATOM 997 C CA . ASP A 1 126 ? -8.773 -0.595 -8.008 1 40.75 126 ASP A CA 1
ATOM 998 C C . ASP A 1 126 ? -9.984 -0.748 -8.914 1 40.75 126 ASP A C 1
ATOM 1000 O O . ASP A 1 126 ? -10.719 -1.739 -8.828 1 40.75 126 ASP A O 1
ATOM 1004 N N . GLY A 1 127 ? -10.484 0.277 -9.711 1 34.94 127 GLY A N 1
ATOM 1005 C CA . GLY A 1 127 ? -11.633 0.124 -10.586 1 34.94 127 GLY A CA 1
ATOM 1006 C C . GLY A 1 127 ? -11.281 -0.426 -11.953 1 34.94 127 GLY A C 1
ATOM 1007 O O . GLY A 1 127 ? -10.133 -0.327 -12.391 1 34.94 127 GLY A O 1
ATOM 1008 N N . MET B 1 1 ? -23.203 3.484 34.156 1 27.34 1 MET B N 1
ATOM 1009 C CA . MET B 1 1 ? -23.656 4.387 33.094 1 27.34 1 MET B CA 1
ATOM 1010 C C . MET B 1 1 ? -22.688 4.383 31.938 1 27.34 1 MET B C 1
ATOM 1012 O O . MET B 1 1 ? -21.547 4.867 32.062 1 27.34 1 MET B O 1
ATOM 1016 N N . LEU B 1 2 ? -22.5 3.395 31.125 1 31.75 2 LEU B N 1
ATOM 1017 C CA . LEU B 1 2 ? -21.531 3.043 30.094 1 31.75 2 LEU B CA 1
ATOM 1018 C C . LEU B 1 2 ? -21.312 4.203 29.141 1 31.75 2 LEU B C 1
ATOM 1020 O O . LEU B 1 2 ? -22.266 4.73 28.562 1 31.75 2 LEU B O 1
ATOM 1024 N N . LEU B 1 3 ? -20.438 5.145 29.5 1 37.41 3 LEU B N 1
ATOM 1025 C CA . LEU B 1 3 ? -20.312 6.418 28.797 1 37.41 3 LEU B CA 1
ATOM 1026 C C . LEU B 1 3 ? -20.625 6.254 27.312 1 37.41 3 LEU B C 1
ATOM 1028 O O . LEU B 1 3 ? -20.203 5.27 26.703 1 37.41 3 LEU B O 1
ATOM 1032 N N . SER B 1 4 ? -21.812 6.367 26.812 1 44.5 4 SER B N 1
ATOM 1033 C CA . SER B 1 4 ? -22.312 6.441 25.438 1 44.5 4 SER B CA 1
ATOM 1034 C C . SER B 1 4 ? -21.188 6.82 24.469 1 44.5 4 SER B C 1
ATOM 1036 O O . SER B 1 4 ? -20.469 7.801 24.688 1 44.5 4 SER B O 1
ATOM 1038 N N . PRO B 1 5 ? -20.594 5.945 23.891 1 51.66 5 PRO B N 1
ATOM 1039 C CA . PRO B 1 5 ? -19.375 6.156 23.094 1 51.66 5 PRO B CA 1
ATOM 1040 C C . PRO B 1 5 ? -19.438 7.422 22.25 1 51.66 5 PRO B C 1
ATOM 1042 O O . PRO B 1 5 ? -20.484 7.719 21.656 1 51.66 5 PRO B O 1
ATOM 1045 N N . VAL B 1 6 ? -18.703 8.812 22.625 1 65.81 6 VAL B N 1
ATOM 1046 C CA . VAL B 1 6 ? -18.438 10.125 22.047 1 65.81 6 VAL B CA 1
ATOM 1047 C C . VAL B 1 6 ? -18.359 10.016 20.531 1 65.81 6 VAL B C 1
ATOM 1049 O O . VAL B 1 6 ? -18.766 9.008 19.953 1 65.81 6 VAL B O 1
ATOM 1052 N N . GLY B 1 7 ? -17.5 10.539 19.781 1 79.94 7 GLY B N 1
ATOM 1053 C CA . GLY B 1 7 ? -17.281 10.648 18.359 1 79.94 7 GLY B CA 1
ATOM 1054 C C . GLY B 1 7 ? -17.078 9.305 17.672 1 79.94 7 GLY B C 1
ATOM 1055 O O . GLY B 1 7 ? -17.016 8.273 18.344 1 79.94 7 GLY B O 1
ATOM 1056 N N . LYS B 1 8 ? -17.547 9.172 16.422 1 86.69 8 LYS B N 1
ATOM 1057 C CA . LYS B 1 8 ? -17.312 7.98 15.609 1 86.69 8 LYS B CA 1
ATOM 1058 C C . LYS B 1 8 ? -16.062 8.133 14.742 1 86.69 8 LYS B C 1
ATOM 1060 O O . LYS B 1 8 ? -15.805 9.219 14.211 1 86.69 8 LYS B O 1
ATOM 1065 N N . PRO B 1 9 ? -15.312 7.027 14.695 1 87 9 PRO B N 1
ATOM 1066 C CA . PRO B 1 9 ? -14.148 7.098 13.797 1 87 9 PRO B CA 1
ATOM 1067 C C . PRO B 1 9 ? -14.539 7.398 12.352 1 87 9 PRO B C 1
ATOM 1069 O O . PRO B 1 9 ? -15.602 6.973 11.891 1 87 9 PRO B O 1
ATOM 1072 N N . ILE B 1 10 ? -13.641 8.156 11.711 1 89.25 10 ILE B N 1
ATOM 1073 C CA . ILE B 1 10 ? -13.898 8.438 10.305 1 89.25 10 ILE B CA 1
ATOM 1074 C C . ILE B 1 10 ? -13.352 7.301 9.445 1 89.25 10 ILE B C 1
ATOM 1076 O O . ILE B 1 10 ? -12.484 6.543 9.883 1 89.25 10 ILE B O 1
ATOM 1080 N N . SER B 1 11 ? -13.922 7.145 8.195 1 83.81 11 SER B N 1
ATOM 1081 C CA . SER B 1 11 ? -13.344 6.25 7.199 1 83.81 11 SER B CA 1
ATOM 1082 C C . SER B 1 11 ? -12.086 6.855 6.578 1 83.81 11 SER B C 1
ATOM 1084 O O . SER B 1 11 ? -11.914 8.078 6.578 1 83.81 11 SER B O 1
ATOM 1086 N N . TYR B 1 12 ? -11.281 5.977 6.039 1 83.12 12 TYR B N 1
ATOM 1087 C CA . TYR B 1 12 ? -10.141 6.461 5.258 1 83.12 12 TYR B CA 1
ATOM 1088 C C . TYR B 1 12 ? -10.617 7.23 4.031 1 83.12 12 TYR B C 1
ATOM 1090 O O . TYR B 1 12 ? -11.648 6.902 3.443 1 83.12 12 TYR B O 1
ATOM 1098 N N . PRO B 1 13 ? -9.828 8.258 3.727 1 85.75 13 PRO B N 1
ATOM 1099 C CA . PRO B 1 13 ? -10.203 9.016 2.527 1 85.75 13 PRO B CA 1
ATOM 1100 C C . PRO B 1 13 ? -10.055 8.195 1.247 1 85.75 13 PRO B C 1
ATOM 1102 O O . PRO B 1 13 ? -9.141 7.375 1.134 1 85.75 13 PRO B O 1
ATOM 1105 N N . ILE B 1 14 ? -10.977 8.477 0.244 1 79.38 14 ILE B N 1
ATOM 1106 C CA . ILE B 1 14 ? -10.898 7.777 -1.032 1 79.38 14 ILE B CA 1
ATOM 1107 C C . ILE B 1 14 ? -10.844 8.789 -2.176 1 79.38 14 ILE B C 1
ATOM 1109 O O . ILE B 1 14 ? -10.805 8.406 -3.348 1 79.38 14 ILE B O 1
ATOM 1113 N N . THR B 1 15 ? -11.016 10.07 -1.808 1 85.12 15 THR B N 1
ATOM 1114 C CA . THR B 1 15 ? -10.914 11.133 -2.801 1 85.12 15 THR B CA 1
ATOM 1115 C C . THR B 1 15 ? -9.875 12.172 -2.387 1 85.12 15 THR B C 1
ATOM 1117 O O . THR B 1 15 ? -9.508 12.258 -1.211 1 85.12 15 THR B O 1
ATOM 1120 N N . SER B 1 16 ? -9.477 12.938 -3.332 1 91.69 16 SER B N 1
ATOM 1121 C CA . SER B 1 16 ? -8.555 14.039 -3.072 1 91.69 16 SER B CA 1
ATOM 1122 C C . SER B 1 16 ? -9.164 15.047 -2.104 1 91.69 16 SER B C 1
ATOM 1124 O O . SER B 1 16 ? -8.469 15.578 -1.237 1 91.69 16 SER B O 1
ATOM 1126 N N . GLN B 1 17 ? -10.398 15.219 -2.256 1 93.94 17 GLN B N 1
ATOM 1127 C CA . GLN B 1 17 ? -11.078 16.188 -1.403 1 93.94 17 GLN B CA 1
ATOM 1128 C C . GLN B 1 17 ? -11.102 15.719 0.05 1 93.94 17 GLN B C 1
ATOM 1130 O O . GLN B 1 17 ? -10.898 16.516 0.966 1 93.94 17 GLN B O 1
ATOM 1135 N N . GLU B 1 18 ? -11.344 14.508 0.211 1 92.06 18 GLU B N 1
ATOM 1136 C CA . GLU B 1 18 ? -11.367 13.953 1.562 1 92.06 18 GLU B CA 1
ATOM 1137 C C . GLU B 1 18 ? -9.984 14.008 2.203 1 92.06 18 GLU B C 1
ATOM 1139 O O . GLU B 1 18 ? -9.859 14.289 3.396 1 92.06 18 GLU B O 1
ATOM 1144 N N . ALA B 1 19 ? -9 13.742 1.437 1 93.31 19 ALA B N 1
ATOM 1145 C CA . ALA B 1 19 ? -7.633 13.867 1.926 1 93.31 19 ALA B CA 1
ATOM 1146 C C . ALA B 1 19 ? -7.324 15.305 2.33 1 93.31 19 ALA B C 1
ATOM 1148 O O . ALA B 1 19 ? -6.742 15.547 3.389 1 93.31 19 ALA B O 1
ATOM 1149 N N . ARG B 1 20 ? -7.746 16.172 1.55 1 96.5 20 ARG B N 1
ATOM 1150 C CA . ARG B 1 20 ? -7.512 17.594 1.815 1 96.5 20 ARG B CA 1
ATOM 1151 C C . ARG B 1 20 ? -8.133 18.016 3.145 1 96.5 20 ARG B C 1
ATOM 1153 O O . ARG B 1 20 ? -7.531 18.781 3.902 1 96.5 20 ARG B O 1
ATOM 1160 N N . VAL B 1 21 ? -9.258 17.562 3.438 1 96.5 21 VAL B N 1
ATOM 1161 C CA . VAL B 1 21 ? -9.945 17.891 4.68 1 96.5 21 VAL B CA 1
ATOM 1162 C C . VAL B 1 21 ? -9.094 17.469 5.875 1 96.5 21 VAL B C 1
ATOM 1164 O O . VAL B 1 21 ? -8.977 18.219 6.855 1 96.5 21 VAL B O 1
ATOM 1167 N N . LEU B 1 22 ? -8.453 16.359 5.766 1 97 22 LEU B N 1
ATOM 1168 C CA . LEU B 1 22 ? -7.625 15.875 6.863 1 97 22 LEU B CA 1
ATOM 1169 C C . LEU B 1 22 ? -6.406 16.766 7.066 1 97 22 LEU B C 1
ATOM 1171 O O . LEU B 1 22 ? -6.039 17.078 8.203 1 97 22 LEU B O 1
ATOM 1175 N N . PHE B 1 23 ? -5.82 17.156 6.016 1 98.19 23 PHE B N 1
ATOM 1176 C CA . PHE B 1 23 ? -4.66 18.031 6.125 1 98.19 23 PHE B CA 1
ATOM 1177 C C . PHE B 1 23 ? -5.062 19.406 6.625 1 98.19 23 PHE B C 1
ATOM 1179 O O . PHE B 1 23 ? -4.305 20.062 7.348 1 98.19 23 PHE B O 1
ATOM 1186 N N . ASP B 1 24 ? -6.266 19.859 6.223 1 98.06 24 ASP B N 1
ATOM 1187 C CA . ASP B 1 24 ? -6.789 21.109 6.758 1 98.06 24 ASP B CA 1
ATOM 1188 C C . ASP B 1 24 ? -6.957 21.031 8.273 1 98.06 24 ASP B C 1
ATOM 1190 O O . ASP B 1 24 ? -6.637 21.984 8.984 1 98.06 24 ASP B O 1
ATOM 1194 N N . MET B 1 25 ? -7.418 19.922 8.711 1 97.81 25 MET B N 1
ATOM 1195 C CA . MET B 1 25 ? -7.582 19.719 10.148 1 97.81 25 MET B CA 1
ATOM 1196 C C . MET B 1 25 ? -6.227 19.703 10.852 1 97.81 25 MET B C 1
ATOM 1198 O O . MET B 1 25 ? -6.098 20.219 11.969 1 97.81 25 MET B O 1
ATOM 1202 N N . LEU B 1 26 ? -5.305 19.156 10.18 1 98.38 26 LEU B N 1
ATOM 1203 C CA . LEU B 1 26 ? -3.957 19.141 10.734 1 98.38 26 LEU B CA 1
ATOM 1204 C C . LEU B 1 26 ? -3.4 20.562 10.844 1 98.38 26 LEU B C 1
ATOM 1206 O O . LEU B 1 26 ? -2.791 20.906 11.859 1 98.38 26 LEU B O 1
ATOM 1210 N N . TRP B 1 27 ? -3.619 21.375 9.844 1 98.38 27 TRP B N 1
ATOM 1211 C CA . TRP B 1 27 ? -3.162 22.75 9.867 1 98.38 27 TRP B CA 1
ATOM 1212 C C . TRP B 1 27 ? -3.805 23.516 11.023 1 98.38 27 TRP B C 1
ATOM 1214 O O . TRP B 1 27 ? -3.146 24.328 11.688 1 98.38 27 TRP B O 1
ATOM 1224 N N . GLN B 1 28 ? -5.062 23.266 11.211 1 97.94 28 GLN B N 1
ATOM 1225 C CA . GLN B 1 28 ? -5.762 23.953 12.305 1 97.94 28 GLN B CA 1
ATOM 1226 C C . GLN B 1 28 ? -5.094 23.656 13.641 1 97.94 28 GLN B C 1
ATOM 1228 O O . GLN B 1 28 ? -4.934 24.547 14.469 1 97.94 28 GLN B O 1
ATOM 1233 N N . LEU B 1 29 ? -4.75 22.453 13.812 1 97.88 29 LEU B N 1
ATOM 1234 C CA . LEU B 1 29 ? -4.047 22.062 15.031 1 97.88 29 LEU B CA 1
ATOM 1235 C C . LEU B 1 29 ? -2.688 22.75 15.109 1 97.88 29 LEU B C 1
ATOM 1237 O O . LEU B 1 29 ? -2.338 23.328 16.141 1 97.88 29 LEU B O 1
ATOM 1241 N N . HIS B 1 30 ? -1.93 22.75 13.992 1 98.38 30 HIS B N 1
ATOM 1242 C CA . HIS B 1 30 ? -0.6 23.344 13.922 1 98.38 30 HIS B CA 1
ATOM 1243 C C . HIS B 1 30 ? -0.658 24.859 14.141 1 98.38 30 HIS B C 1
ATOM 1245 O O . HIS B 1 30 ? 0.179 25.422 14.852 1 98.38 30 HIS B O 1
ATOM 1251 N N . SER B 1 31 ? -1.668 25.484 13.586 1 97.38 31 SER B N 1
ATOM 1252 C CA . SER B 1 31 ? -1.797 26.922 13.688 1 97.38 31 SER B CA 1
ATOM 1253 C C . SER B 1 31 ? -2.166 27.344 15.109 1 97.38 31 SER B C 1
ATOM 1255 O O . SER B 1 31 ? -1.971 28.5 15.484 1 97.38 31 SER B O 1
ATOM 1257 N N . ALA B 1 32 ? -2.682 26.422 15.852 1 97.25 32 ALA B N 1
ATOM 1258 C CA . ALA B 1 32 ? -3.012 26.656 17.25 1 97.25 32 ALA B CA 1
ATOM 1259 C C . ALA B 1 32 ? -1.811 26.391 18.156 1 97.25 32 ALA B C 1
ATOM 1261 O O . ALA B 1 32 ? -1.91 26.5 19.375 1 97.25 32 ALA B O 1
ATOM 1262 N N . GLY B 1 33 ? -0.727 26.016 17.578 1 97.62 33 GLY B N 1
ATOM 1263 C CA . GLY B 1 33 ? 0.513 25.875 18.328 1 97.62 33 GLY B CA 1
ATOM 1264 C C . GLY B 1 33 ? 0.727 24.469 18.859 1 97.62 33 GLY B C 1
ATOM 1265 O O . GLY B 1 33 ? 1.516 24.25 19.781 1 97.62 33 GLY B O 1
ATOM 1266 N N . VAL B 1 34 ? -0.036 23.531 18.281 1 98.25 34 VAL B N 1
ATOM 1267 C CA . VAL B 1 34 ? 0.042 22.172 18.797 1 98.25 34 VAL B CA 1
ATOM 1268 C C . VAL B 1 34 ? 0.461 21.219 17.672 1 98.25 34 VAL B C 1
ATOM 1270 O O . VAL B 1 34 ? -0.101 21.25 16.578 1 98.25 34 VAL B O 1
ATOM 1273 N N . ALA B 1 35 ? 1.492 20.391 17.891 1 98.38 35 ALA B N 1
ATOM 1274 C CA . ALA B 1 35 ? 1.797 19.219 17.078 1 98.38 35 ALA B CA 1
ATOM 1275 C C . ALA B 1 35 ? 1.158 17.969 17.672 1 98.38 35 ALA B C 1
ATOM 1277 O O . ALA B 1 35 ? 1.301 17.688 18.859 1 98.38 35 ALA B O 1
ATOM 1278 N N . HIS B 1 36 ? 0.531 17.141 16.891 1 97.94 36 HIS B N 1
ATOM 1279 C CA . HIS B 1 36 ? -0.249 16 17.375 1 97.94 36 HIS B CA 1
ATOM 1280 C C . HIS B 1 36 ? 0.656 14.891 17.891 1 97.94 36 HIS B C 1
ATOM 1282 O O . HIS B 1 36 ? 0.389 14.312 18.953 1 97.94 36 HIS B O 1
ATOM 1288 N N . GLY B 1 37 ? 1.678 14.617 17.203 1 95.69 37 GLY B N 1
ATOM 1289 C CA . GLY B 1 37 ? 2.596 13.547 17.578 1 95.69 37 GLY B CA 1
ATOM 1290 C C . GLY B 1 37 ? 2.223 12.203 16.969 1 95.69 37 GLY B C 1
ATOM 1291 O O . GLY B 1 37 ? 3.076 11.328 16.828 1 95.69 37 GLY B O 1
ATOM 1292 N N . ASP B 1 38 ? 0.9 12 16.578 1 93.69 38 ASP B N 1
ATOM 1293 C CA . ASP B 1 38 ? 0.427 10.789 15.93 1 93.69 38 ASP B CA 1
ATOM 1294 C C . ASP B 1 38 ? -0.879 11.039 15.18 1 93.69 38 ASP B C 1
ATOM 1296 O O . ASP B 1 38 ? -1.892 10.391 15.445 1 93.69 38 ASP B O 1
ATOM 1300 N N . PRO B 1 39 ? -0.841 11.961 14.133 1 96.5 39 PRO B N 1
ATOM 1301 C CA . PRO B 1 39 ? -2.076 12.32 13.43 1 96.5 39 PRO B CA 1
ATOM 1302 C C . PRO B 1 39 ? -2.453 11.305 12.344 1 96.5 39 PRO B C 1
ATOM 1304 O O . PRO B 1 39 ? -2.635 11.68 11.188 1 96.5 39 PRO B O 1
ATOM 1307 N N . ARG B 1 40 ? -2.697 10.07 12.797 1 92.19 40 ARG B N 1
ATOM 1308 C CA . ARG B 1 40 ? -3.207 9.062 11.867 1 92.19 40 ARG B CA 1
ATOM 1309 C C . ARG B 1 40 ? -4.723 9.156 11.742 1 92.19 40 ARG B C 1
ATOM 1311 O O . ARG B 1 40 ? -5.395 9.695 12.617 1 92.19 40 ARG B O 1
ATOM 1318 N N . VAL B 1 41 ? -5.238 8.617 10.656 1 91.81 41 VAL B N 1
ATOM 1319 C CA . VAL B 1 41 ? -6.656 8.719 10.328 1 91.81 41 VAL B CA 1
ATOM 1320 C C . VAL B 1 41 ? -7.492 8.148 11.469 1 91.81 41 VAL B C 1
ATOM 1322 O O . VAL B 1 41 ? -8.492 8.742 11.875 1 91.81 41 VAL B O 1
ATOM 1325 N N . PRO B 1 42 ? -7.023 7.016 12.133 1 87.38 42 PRO B N 1
ATOM 1326 C CA . PRO B 1 42 ? -7.836 6.461 13.219 1 87.38 42 PRO B CA 1
ATOM 1327 C C . PRO B 1 42 ? -7.945 7.406 14.414 1 87.38 42 PRO B C 1
ATOM 1329 O O . PRO B 1 42 ? -8.82 7.23 15.266 1 87.38 42 PRO B O 1
ATOM 1332 N N . ASN B 1 43 ? -7.078 8.398 14.438 1 93.56 43 ASN B N 1
ATOM 1333 C CA . ASN B 1 43 ? -7.105 9.352 15.547 1 93.56 43 ASN B CA 1
ATOM 1334 C C . ASN B 1 43 ? -7.934 10.586 15.195 1 93.56 43 ASN B C 1
ATOM 1336 O O . ASN B 1 43 ? -7.73 11.648 15.773 1 93.56 43 ASN B O 1
ATOM 1340 N N . MET B 1 44 ? -8.773 10.453 14.227 1 94.44 44 MET B N 1
ATOM 1341 C CA . MET B 1 44 ? -9.781 11.453 13.883 1 94.44 44 MET B CA 1
ATOM 1342 C C . MET B 1 44 ? -11.188 10.883 14.031 1 94.44 44 MET B C 1
ATOM 1344 O O . MET B 1 44 ? -11.461 9.773 13.578 1 94.44 44 MET B O 1
ATOM 1348 N N . ILE B 1 45 ? -12.109 11.641 14.656 1 93.56 45 ILE B N 1
ATOM 1349 C CA . ILE B 1 45 ? -13.492 11.211 14.82 1 93.56 45 ILE B CA 1
ATOM 1350 C C . ILE B 1 45 ? -14.438 12.312 14.352 1 93.56 45 ILE B C 1
ATOM 1352 O O . ILE B 1 45 ? -14.008 13.438 14.102 1 93.56 45 ILE B O 1
ATOM 1356 N N . VAL B 1 46 ? -15.602 11.953 14.141 1 92.88 46 VAL B N 1
ATOM 1357 C CA . VAL B 1 46 ? -16.672 12.922 13.891 1 92.88 46 VAL B CA 1
ATOM 1358 C C . VAL B 1 46 ? -17.625 12.961 15.078 1 92.88 46 VAL B C 1
ATOM 1360 O O . VAL B 1 46 ? -18.094 11.922 15.539 1 92.88 46 VAL B O 1
ATOM 1363 N N . LYS B 1 47 ? -17.75 14.109 15.602 1 90.06 47 LYS B N 1
ATOM 1364 C CA . LYS B 1 47 ? -18.688 14.383 16.672 1 90.06 47 LYS B CA 1
ATOM 1365 C C . LYS B 1 47 ? -19.547 15.609 16.359 1 90.06 47 LYS B C 1
ATOM 1367 O O . LYS B 1 47 ? -19.016 16.703 16.109 1 90.06 47 LYS B O 1
ATOM 1372 N N . ASP B 1 48 ? -20.906 15.422 16.375 1 90.25 48 ASP B N 1
ATOM 1373 C CA . ASP B 1 48 ? -21.812 16.531 16.094 1 90.25 48 ASP B CA 1
ATOM 1374 C C . ASP B 1 48 ? -21.469 17.203 14.766 1 90.25 48 ASP B C 1
ATOM 1376 O O . ASP B 1 48 ? -21.328 18.422 14.711 1 90.25 48 ASP B O 1
ATOM 1380 N N . GLU B 1 49 ? -21.047 16.516 13.711 1 87.94 49 GLU B N 1
ATOM 1381 C CA . GLU B 1 49 ? -20.766 16.938 12.344 1 87.94 49 GLU B CA 1
ATOM 1382 C C . GLU B 1 49 ? -19.422 17.641 12.242 1 87.94 49 GLU B C 1
ATOM 1384 O O . GLU B 1 49 ? -19.125 18.297 11.242 1 87.94 49 GLU B O 1
ATOM 1389 N N . GLN B 1 50 ? -18.719 17.5 13.383 1 91.88 50 GLN B N 1
ATOM 1390 C CA . GLN B 1 50 ? -17.391 18.109 13.375 1 91.88 50 GLN B CA 1
ATOM 1391 C C . GLN B 1 50 ? -16.297 17.062 13.484 1 91.88 50 GLN B C 1
ATOM 1393 O O . GLN B 1 50 ? -16.422 16.109 14.25 1 91.88 50 GLN B O 1
ATOM 1398 N N . ARG B 1 51 ? -15.258 17.234 12.766 1 94.06 51 ARG B N 1
ATOM 1399 C CA . ARG B 1 51 ? -14.102 16.359 12.859 1 94.06 51 ARG B CA 1
ATOM 1400 C C . ARG B 1 51 ? -13.133 16.828 13.938 1 94.06 51 ARG B C 1
ATOM 1402 O O . ARG B 1 51 ? -12.852 18.031 14.039 1 94.06 51 ARG B O 1
ATOM 1409 N N . LEU B 1 52 ? -12.711 15.82 14.688 1 94.5 52 LEU B N 1
ATOM 1410 C CA . LEU B 1 52 ? -11.828 16.141 15.805 1 94.5 52 LEU B CA 1
ATOM 1411 C C . LEU B 1 52 ? -10.664 15.164 15.883 1 94.5 52 LEU B C 1
ATOM 1413 O O . LEU B 1 52 ? -10.852 13.961 15.688 1 94.5 52 LEU B O 1
ATOM 1417 N N . TRP B 1 53 ? -9.453 15.797 16.141 1 96 53 TRP B N 1
ATOM 1418 C CA . TRP B 1 53 ? -8.32 14.938 16.484 1 96 53 TRP B CA 1
ATOM 1419 C C . TRP B 1 53 ? -8.461 14.391 17.891 1 96 53 TRP B C 1
ATOM 1421 O O . TRP B 1 53 ? -8.852 15.109 18.812 1 96 53 TRP B O 1
ATOM 1431 N N . ILE B 1 54 ? -8.203 13.148 18.062 1 94.38 54 ILE B N 1
ATOM 1432 C CA . ILE B 1 54 ? -8.203 12.555 19.391 1 94.38 54 ILE B CA 1
ATOM 1433 C C . ILE B 1 54 ? -6.848 11.898 19.656 1 94.38 54 ILE B C 1
ATOM 1435 O O . ILE B 1 54 ? -5.973 11.891 18.797 1 94.38 54 ILE B O 1
ATOM 1439 N N . ASP B 1 55 ? -6.59 11.391 20.859 1 91.44 55 ASP B N 1
ATOM 1440 C CA . ASP B 1 55 ? -5.359 10.734 21.297 1 91.44 55 ASP B CA 1
ATOM 1441 C C . ASP B 1 55 ? -4.168 11.688 21.188 1 91.44 55 ASP B C 1
ATOM 1443 O O . ASP B 1 55 ? -3.209 11.406 20.469 1 91.44 55 ASP B O 1
ATOM 1447 N N . LEU B 1 56 ? -4.16 12.82 21.812 1 95.12 56 LEU B N 1
ATOM 1448 C CA . LEU B 1 56 ? -3.09 13.812 21.812 1 95.12 56 LEU B CA 1
ATOM 1449 C C . LEU B 1 56 ? -2.068 13.508 22.906 1 95.12 56 LEU B C 1
ATOM 1451 O O . LEU B 1 56 ? -1.449 14.43 23.438 1 95.12 56 LEU B O 1
ATOM 1455 N N . TYR B 1 57 ? -1.979 12.312 23.266 1 89.94 57 TYR B N 1
ATOM 1456 C CA . TYR B 1 57 ? -1.053 11.891 24.312 1 89.94 57 TYR B CA 1
ATOM 1457 C C . TYR B 1 57 ? 0.383 12.25 23.938 1 89.94 57 TYR B C 1
ATOM 1459 O O . TYR B 1 57 ? 1.208 12.516 24.828 1 89.94 57 TYR B O 1
ATOM 1467 N N . GLU B 1 58 ? 0.654 12.289 22.625 1 90.94 58 GLU B N 1
ATOM 1468 C CA . GLU B 1 58 ? 2.01 12.523 22.141 1 90.94 58 GLU B CA 1
ATOM 1469 C C . GLU B 1 58 ? 2.162 13.953 21.609 1 90.94 58 GLU B C 1
ATOM 1471 O O . GLU B 1 58 ? 3.098 14.242 20.859 1 90.94 58 GLU B O 1
ATOM 1476 N N . SER B 1 59 ? 1.184 14.789 22.031 1 95.94 59 SER B N 1
ATOM 1477 C CA . SER B 1 59 ? 1.209 16.141 21.5 1 95.94 59 SER B CA 1
ATOM 1478 C C . SER B 1 59 ? 2.33 16.969 22.125 1 95.94 59 SER B C 1
ATOM 1480 O O . SER B 1 59 ? 2.775 16.672 23.234 1 95.94 59 SER B O 1
ATOM 1482 N N . TRP B 1 60 ? 2.859 17.906 21.391 1 95.62 60 TRP B N 1
ATOM 1483 C CA . TRP B 1 60 ? 3.914 18.844 21.781 1 95.62 60 TRP B CA 1
ATOM 1484 C C . TRP B 1 60 ? 3.615 20.25 21.297 1 95.62 60 TRP B C 1
ATOM 1486 O O . TRP B 1 60 ? 2.699 20.453 20.484 1 95.62 60 TRP B O 1
ATOM 1496 N N . ASP B 1 61 ? 4.371 21.234 21.859 1 97.5 61 ASP B N 1
ATOM 1497 C CA . ASP B 1 61 ? 4.352 22.547 21.234 1 97.5 61 ASP B CA 1
ATOM 1498 C C . ASP B 1 61 ? 4.828 22.469 19.781 1 97.5 61 ASP B C 1
ATOM 1500 O O . ASP B 1 61 ? 5.84 21.828 19.484 1 97.5 61 ASP B O 1
ATOM 1504 N N . ALA B 1 62 ? 4.066 23.125 18.953 1 97.12 62 ALA B N 1
ATOM 1505 C CA . ALA B 1 62 ? 4.367 23.062 17.516 1 97.12 62 ALA B CA 1
ATOM 1506 C C . ALA B 1 62 ? 5.754 23.625 17.219 1 97.12 62 ALA B C 1
ATOM 1508 O O . ALA B 1 62 ? 6.156 24.625 17.812 1 97.12 62 ALA B O 1
ATOM 1509 N N . SER B 1 63 ? 6.531 22.922 16.516 1 97.38 63 SER B N 1
ATOM 1510 C CA . SER B 1 63 ? 7.785 23.312 15.875 1 97.38 63 SER B CA 1
ATOM 1511 C C . SER B 1 63 ? 7.852 22.828 14.43 1 97.38 63 SER B C 1
ATOM 1513 O O . SER B 1 63 ? 7.125 21.922 14.047 1 97.38 63 SER B O 1
ATOM 1515 N N . PRO B 1 64 ? 8.672 23.516 13.664 1 97 64 PRO B N 1
ATOM 1516 C CA . PRO B 1 64 ? 8.734 23.109 12.258 1 97 64 PRO B CA 1
ATOM 1517 C C . PRO B 1 64 ? 9.008 21.609 12.094 1 97 64 PRO B C 1
ATOM 1519 O O . PRO B 1 64 ? 8.352 20.953 11.281 1 97 64 PRO B O 1
ATOM 1522 N N . SER B 1 65 ? 9.875 21.109 12.898 1 96.19 65 SER B N 1
ATOM 1523 C CA . SER B 1 65 ? 10.227 19.703 12.781 1 96.19 65 SER B CA 1
ATOM 1524 C C . SER B 1 65 ? 9.07 18.812 13.211 1 96.19 65 SER B C 1
ATOM 1526 O O . SER B 1 65 ? 8.812 17.781 12.586 1 96.19 65 SER B O 1
ATOM 1528 N N . LEU B 1 66 ? 8.391 19.156 14.203 1 96.25 66 LEU B N 1
ATOM 1529 C CA . LEU B 1 66 ? 7.285 18.344 14.695 1 96.25 66 LEU B CA 1
ATOM 1530 C C . LEU B 1 66 ? 6.082 18.422 13.758 1 96.25 66 LEU B C 1
ATOM 1532 O O . LEU B 1 66 ? 5.367 17.438 13.57 1 96.25 66 LEU B O 1
ATOM 1536 N N . MET B 1 67 ? 5.91 19.609 13.188 1 98 67 MET B N 1
ATOM 1537 C CA . MET B 1 67 ? 4.844 19.781 12.203 1 98 67 MET B CA 1
ATOM 1538 C C . MET B 1 67 ? 5.129 18.969 10.945 1 98 67 MET B C 1
ATOM 1540 O O . MET B 1 67 ? 4.223 18.359 10.375 1 98 67 MET B O 1
ATOM 1544 N N . GLN B 1 68 ? 6.363 18.953 10.586 1 96.25 68 GLN B N 1
ATOM 1545 C CA . GLN B 1 68 ? 6.805 18.141 9.461 1 96.25 68 GLN B CA 1
ATOM 1546 C C . GLN B 1 68 ? 6.555 16.656 9.719 1 96.25 68 GLN B C 1
ATOM 1548 O O . GLN B 1 68 ? 6.055 15.945 8.844 1 96.25 68 GLN B O 1
ATOM 1553 N N . ASN B 1 69 ? 6.867 16.266 10.875 1 93.81 69 ASN B N 1
ATOM 1554 C CA . ASN B 1 69 ? 6.672 14.875 11.25 1 93.81 69 ASN B CA 1
ATOM 1555 C C . ASN B 1 69 ? 5.191 14.492 11.242 1 93.81 69 ASN B C 1
ATOM 1557 O O . ASN B 1 69 ? 4.828 13.414 10.781 1 93.81 69 ASN B O 1
ATOM 1561 N N . ASP B 1 70 ? 4.402 15.336 11.75 1 97.06 70 ASP B N 1
ATOM 1562 C CA . ASP B 1 70 ? 2.961 15.117 11.711 1 97.06 70 ASP B CA 1
ATOM 1563 C C . ASP B 1 70 ? 2.477 14.914 10.273 1 97.06 70 ASP B C 1
ATOM 1565 O O . ASP B 1 70 ? 1.702 13.992 10 1 97.06 70 ASP B O 1
ATOM 1569 N N . ALA B 1 71 ? 2.916 15.789 9.391 1 96.94 71 ALA B N 1
ATOM 1570 C CA . ALA B 1 71 ? 2.514 15.711 7.992 1 96.94 71 ALA B CA 1
ATOM 1571 C C . ALA B 1 71 ? 2.941 14.375 7.375 1 96.94 71 ALA B C 1
ATOM 1573 O O . ALA B 1 71 ? 2.189 13.773 6.605 1 96.94 71 ALA B O 1
ATOM 1574 N N . LYS B 1 72 ? 4.066 13.953 7.777 1 91.75 72 LYS B N 1
ATOM 1575 C CA . LYS B 1 72 ? 4.582 12.672 7.312 1 91.75 72 LYS B CA 1
ATOM 1576 C C . LYS B 1 72 ? 3.715 11.516 7.812 1 91.75 72 LYS B C 1
ATOM 1578 O O . LYS B 1 72 ? 3.348 10.625 7.039 1 91.75 72 LYS B O 1
ATOM 1583 N N . ILE B 1 73 ? 3.383 11.562 9.031 1 90.19 73 ILE B N 1
ATOM 1584 C CA . ILE B 1 73 ? 2.576 10.516 9.641 1 90.19 73 ILE B CA 1
ATOM 1585 C C . ILE B 1 73 ? 1.206 10.453 8.969 1 90.19 73 ILE B C 1
ATOM 1587 O O . ILE B 1 73 ? 0.732 9.375 8.602 1 90.19 73 ILE B O 1
ATOM 1591 N N . LEU B 1 74 ? 0.587 11.602 8.766 1 94.12 74 LEU B N 1
ATOM 1592 C CA . LEU B 1 74 ? -0.73 11.633 8.141 1 94.12 74 LEU B CA 1
ATOM 1593 C C . LEU B 1 74 ? -0.662 11.117 6.707 1 94.12 74 LEU B C 1
ATOM 1595 O O . LEU B 1 74 ? -1.526 10.359 6.273 1 94.12 74 LEU B O 1
ATOM 1599 N N . THR B 1 75 ? 0.36 11.5 6.023 1 90.69 75 THR B N 1
ATOM 1600 C CA . THR B 1 75 ? 0.562 11.047 4.652 1 90.69 75 THR B CA 1
ATOM 1601 C C . THR B 1 75 ? 0.649 9.523 4.586 1 90.69 75 THR B C 1
ATOM 1603 O O . THR B 1 75 ? -0.059 8.891 3.803 1 90.69 75 THR B O 1
ATOM 1606 N N . LYS B 1 76 ? 1.435 9.031 5.461 1 82.44 76 LYS B N 1
ATOM 1607 C CA . LYS B 1 76 ? 1.595 7.578 5.512 1 82.44 76 LYS B CA 1
ATOM 1608 C C . LYS B 1 76 ? 0.276 6.895 5.855 1 82.44 76 LYS B C 1
ATOM 1610 O O . LYS B 1 76 ? -0.068 5.867 5.27 1 82.44 76 LYS B O 1
ATOM 1615 N N . SER B 1 77 ? -0.383 7.449 6.812 1 84.5 77 SER B N 1
ATOM 1616 C CA . SER B 1 77 ? -1.648 6.879 7.262 1 84.5 77 SER B CA 1
ATOM 1617 C C . SER B 1 77 ? -2.672 6.848 6.129 1 84.5 77 SER B C 1
ATOM 1619 O O . SER B 1 77 ? -3.418 5.875 5.988 1 84.5 77 SER B O 1
ATOM 1621 N N . ILE B 1 78 ? -2.697 7.895 5.355 1 85.94 78 ILE B N 1
ATOM 1622 C CA . ILE B 1 78 ? -3.674 8.016 4.277 1 85.94 78 ILE B CA 1
ATOM 1623 C C . ILE B 1 78 ? -3.316 7.055 3.145 1 85.94 78 ILE B C 1
ATOM 1625 O O . ILE B 1 78 ? -4.195 6.395 2.584 1 85.94 78 ILE B O 1
ATOM 1629 N N . LEU B 1 79 ? -2.057 7.02 2.834 1 78.19 79 LEU B N 1
ATOM 1630 C CA . LEU B 1 79 ? -1.635 6.238 1.675 1 78.19 79 LEU B CA 1
ATOM 1631 C C . LEU B 1 79 ? -1.47 4.77 2.041 1 78.19 79 LEU B C 1
ATOM 1633 O O . LEU B 1 79 ? -1.305 3.92 1.16 1 78.19 79 LEU B O 1
ATOM 1637 N N . HIS B 1 80 ? -1.344 4.531 3.326 1 61 80 HIS B N 1
ATOM 1638 C CA . HIS B 1 80 ? -1.293 3.135 3.738 1 61 80 HIS B CA 1
ATOM 1639 C C . HIS B 1 80 ? -2.523 2.373 3.258 1 61 80 HIS B C 1
ATOM 1641 O O . HIS B 1 80 ? -3.57 2.404 3.906 1 61 80 HIS B O 1
ATOM 1647 N N . VAL B 1 81 ? -2.971 2.672 2.129 1 51.94 81 VAL B N 1
ATOM 1648 C CA . VAL B 1 81 ? -4.113 1.93 1.608 1 51.94 81 VAL B CA 1
ATOM 1649 C C . VAL B 1 81 ? -3.902 0.434 1.831 1 51.94 81 VAL B C 1
ATOM 1651 O O . VAL B 1 81 ? -2.836 -0.102 1.521 1 51.94 81 VAL B O 1
ATOM 1654 N N . SER B 1 82 ? -4.652 0.055 2.701 1 48.84 82 SER B N 1
ATOM 1655 C CA . SER B 1 82 ? -4.766 -1.356 3.055 1 48.84 82 SER B CA 1
ATOM 1656 C C . SER B 1 82 ? -4.789 -2.238 1.811 1 48.84 82 SER B C 1
ATOM 1658 O O . SER B 1 82 ? -5.191 -1.791 0.734 1 48.84 82 SER B O 1
ATOM 1660 N N . TRP B 1 83 ? -4.129 -3.33 1.816 1 46.94 83 TRP B N 1
ATOM 1661 C CA . TRP B 1 83 ? -4.156 -4.465 0.898 1 46.94 83 TRP B CA 1
ATOM 1662 C C . TRP B 1 83 ? -5.582 -4.77 0.456 1 46.94 83 TRP B C 1
ATOM 1664 O O . TRP B 1 83 ? -5.809 -5.219 -0.67 1 46.94 83 TRP B O 1
ATOM 1674 N N . LYS B 1 84 ? -6.527 -4.641 1.337 1 50.44 84 LYS B N 1
ATOM 1675 C CA . LYS B 1 84 ? -7.934 -4.875 1.022 1 50.44 84 LYS B CA 1
ATOM 1676 C C . LYS B 1 84 ? -8.414 -3.939 -0.085 1 50.44 84 LYS B C 1
ATOM 1678 O O . LYS B 1 84 ? -9.227 -4.328 -0.927 1 50.44 84 LYS B O 1
ATOM 1683 N N . ASP B 1 85 ? -7.707 -2.867 -0.115 1 53.88 85 ASP B N 1
ATOM 1684 C CA . ASP B 1 85 ? -8.055 -1.895 -1.146 1 53.88 85 ASP B CA 1
ATOM 1685 C C . ASP B 1 85 ? -7.348 -2.213 -2.461 1 53.88 85 ASP B C 1
ATOM 1687 O O . ASP B 1 85 ? -7.836 -1.858 -3.537 1 53.88 85 ASP B O 1
ATOM 1691 N N . LEU B 1 86 ? -6.191 -2.816 -2.254 1 58.41 86 LEU B N 1
ATOM 1692 C CA . LEU B 1 86 ? -5.418 -3.131 -3.451 1 58.41 86 LEU B CA 1
ATOM 1693 C C . LEU B 1 86 ? -6.02 -4.324 -4.188 1 58.41 86 LEU B C 1
ATOM 1695 O O . LEU B 1 86 ? -6.027 -4.355 -5.422 1 58.41 86 LEU B O 1
ATOM 1699 N N . LEU B 1 87 ? -6.539 -5.27 -3.424 1 67.75 87 LEU B N 1
ATOM 1700 C CA . LEU B 1 87 ? -7.203 -6.379 -4.102 1 67.75 87 LEU B CA 1
ATOM 1701 C C . LEU B 1 87 ? -8.602 -5.977 -4.551 1 67.75 87 LEU B C 1
ATOM 1703 O O . LEU B 1 87 ? -9.586 -6.215 -3.84 1 67.75 87 LEU B O 1
ATOM 1707 N N . ASP B 1 88 ? -8.672 -5.293 -5.59 1 70.81 88 ASP B N 1
ATOM 1708 C CA . ASP B 1 88 ? -9.969 -4.863 -6.105 1 70.81 88 ASP B CA 1
ATOM 1709 C C . ASP B 1 88 ? -10.719 -6.031 -6.742 1 70.81 88 ASP B C 1
ATOM 1711 O O . ASP B 1 88 ? -10.219 -7.156 -6.766 1 70.81 88 ASP B O 1
ATOM 1715 N N . SER B 1 89 ? -11.922 -5.691 -7.102 1 78.5 89 SER B N 1
ATOM 1716 C CA . SER B 1 89 ? -12.82 -6.715 -7.629 1 78.5 89 SER B CA 1
ATOM 1717 C C . SER B 1 89 ? -12.219 -7.41 -8.844 1 78.5 89 SER B C 1
ATOM 1719 O O . SER B 1 89 ? -12.461 -8.594 -9.07 1 78.5 89 SER B O 1
ATOM 1721 N N . GLU B 1 90 ? -11.445 -6.695 -9.555 1 86.25 90 GLU B N 1
ATOM 1722 C CA . GLU B 1 90 ? -10.836 -7.293 -10.742 1 86.25 90 GLU B CA 1
ATOM 1723 C C . GLU B 1 90 ? -9.781 -8.328 -10.359 1 86.25 90 GLU B C 1
ATOM 1725 O O . GLU B 1 90 ? -9.789 -9.445 -10.875 1 86.25 90 GLU B O 1
ATOM 1730 N N . LEU B 1 91 ? -8.914 -7.922 -9.453 1 89.25 91 LEU B N 1
ATOM 1731 C CA . LEU B 1 91 ? -7.883 -8.859 -9.008 1 89.25 91 LEU B CA 1
ATOM 1732 C C . LEU B 1 91 ? -8.516 -10.062 -8.312 1 89.25 91 LEU B C 1
ATOM 1734 O O . LEU B 1 91 ? -8.086 -11.203 -8.531 1 89.25 91 LEU B O 1
ATOM 1738 N N . GLU B 1 92 ? -9.516 -9.836 -7.582 1 87.44 92 GLU B N 1
ATOM 1739 C CA . GLU B 1 92 ? -10.227 -10.93 -6.922 1 87.44 92 GLU B CA 1
ATOM 1740 C C . GLU B 1 92 ? -10.836 -11.891 -7.938 1 87.44 92 GLU B C 1
ATOM 1742 O O . GLU B 1 92 ? -10.781 -13.109 -7.758 1 87.44 92 GLU B O 1
ATOM 1747 N N . SER B 1 93 ? -11.43 -11.312 -8.945 1 94.06 93 SER B N 1
ATOM 1748 C CA . SER B 1 93 ? -12.031 -12.141 -9.984 1 94.06 93 SER B CA 1
ATOM 1749 C C . SER B 1 93 ? -10.984 -12.992 -10.695 1 94.06 93 SER B C 1
ATOM 1751 O O . SER B 1 93 ? -11.219 -14.164 -10.984 1 94.06 93 SER B O 1
ATOM 1753 N N . LEU B 1 94 ? -9.891 -12.469 -10.953 1 95.75 94 LEU B N 1
ATOM 1754 C CA . LEU B 1 94 ? -8.828 -13.188 -11.648 1 95.75 94 LEU B CA 1
ATOM 1755 C C . LEU B 1 94 ? -8.258 -14.289 -10.766 1 95.75 94 LEU B C 1
ATOM 1757 O O . LEU B 1 94 ? -7.934 -15.375 -11.25 1 95.75 94 LEU B O 1
ATOM 1761 N N . ILE B 1 95 ? -8.141 -13.977 -9.492 1 94.94 95 ILE B N 1
ATOM 1762 C CA . ILE B 1 95 ? -7.688 -14.984 -8.539 1 94.94 95 ILE B CA 1
ATOM 1763 C C . ILE B 1 95 ? -8.688 -16.141 -8.5 1 94.94 95 ILE B C 1
ATOM 1765 O O . ILE B 1 95 ? -8.297 -17.312 -8.562 1 94.94 95 ILE B O 1
ATOM 1769 N N . ASN B 1 96 ? -9.906 -15.812 -8.469 1 94.25 96 ASN B N 1
ATOM 1770 C CA . ASN B 1 96 ? -10.953 -16.828 -8.461 1 94.25 96 ASN B CA 1
ATOM 1771 C C . ASN B 1 96 ? -10.93 -17.656 -9.734 1 94.25 96 ASN B C 1
ATOM 1773 O O . ASN B 1 96 ? -11.117 -18.875 -9.68 1 94.25 96 ASN B O 1
ATOM 1777 N N . ASN B 1 97 ? -10.734 -16.969 -10.82 1 96.56 97 ASN B N 1
ATOM 1778 C CA . ASN B 1 97 ? -10.68 -17.672 -12.094 1 96.56 97 ASN B CA 1
ATOM 1779 C C . ASN B 1 97 ? -9.555 -18.703 -12.125 1 96.56 97 ASN B C 1
ATOM 1781 O O . ASN B 1 97 ? -9.695 -19.766 -12.727 1 96.56 97 ASN B O 1
ATOM 1785 N N . TYR B 1 98 ? -8.477 -18.359 -11.477 1 96.38 98 TYR B N 1
ATOM 1786 C CA . TYR B 1 98 ? -7.371 -19.312 -11.422 1 96.38 98 TYR B CA 1
ATOM 1787 C C . TYR B 1 98 ? -7.75 -20.531 -10.602 1 96.38 98 TYR B C 1
ATOM 1789 O O . TYR B 1 98 ? -7.246 -21.641 -10.844 1 96.38 98 TYR B O 1
ATOM 1797 N N . GLY B 1 99 ? -8.641 -20.438 -9.781 1 92.38 99 GLY B N 1
ATOM 1798 C CA . GLY B 1 99 ? -9.062 -21.531 -8.93 1 92.38 99 GLY B CA 1
ATOM 1799 C C . GLY B 1 99 ? -10.078 -22.438 -9.586 1 92.38 99 GLY B C 1
ATOM 1800 O O . GLY B 1 99 ? -10.523 -23.422 -8.984 1 92.38 99 GLY B O 1
ATOM 1801 N N . THR B 1 100 ? -10.445 -22.109 -10.812 1 91.62 100 THR B N 1
ATOM 1802 C CA . THR B 1 100 ? -11.422 -22.938 -11.5 1 91.62 100 THR B CA 1
ATOM 1803 C C . THR B 1 100 ? -10.828 -24.312 -11.844 1 91.62 100 THR B C 1
ATOM 1805 O O . THR B 1 100 ? -9.609 -24.453 -11.938 1 91.62 100 THR B O 1
ATOM 1808 N N . ILE B 1 101 ? -11.703 -25.359 -11.961 1 91.44 101 ILE B N 1
ATOM 1809 C CA . ILE B 1 101 ? -11.25 -26.734 -12.18 1 91.44 101 ILE B CA 1
ATOM 1810 C C . ILE B 1 101 ? -11.273 -27.062 -13.672 1 91.44 101 ILE B C 1
ATOM 1812 O O . ILE B 1 101 ? -12.328 -27 -14.305 1 91.44 101 ILE B O 1
ATOM 1816 N N . PRO B 1 102 ? -10.031 -27.438 -14.18 1 91.38 102 PRO B N 1
ATOM 1817 C CA . PRO B 1 102 ? -8.703 -27.422 -13.562 1 91.38 102 PRO B CA 1
ATOM 1818 C C . PRO B 1 102 ? -8.023 -26.047 -13.68 1 91.38 102 PRO B C 1
ATOM 1820 O O . PRO B 1 102 ? -8.305 -25.297 -14.617 1 91.38 102 PRO B O 1
ATOM 1823 N N . PRO B 1 103 ? -7.211 -25.672 -12.648 1 94.75 103 PRO B N 1
ATOM 1824 C CA . PRO B 1 103 ? -6.414 -24.453 -12.852 1 94.75 103 PRO B CA 1
ATOM 1825 C C . PRO B 1 103 ? -5.508 -24.547 -14.078 1 94.75 103 PRO B C 1
ATOM 1827 O O . PRO B 1 103 ? -4.93 -25.594 -14.352 1 94.75 103 PRO B O 1
ATOM 1830 N N . ILE B 1 104 ? -5.516 -23.484 -14.844 1 96.31 104 ILE B N 1
ATOM 1831 C CA . ILE B 1 104 ? -4.66 -23.484 -16.031 1 96.31 104 ILE B CA 1
ATOM 1832 C C . ILE B 1 104 ? -3.717 -22.281 -15.977 1 96.31 104 ILE B C 1
ATOM 1834 O O . ILE B 1 104 ? -4.047 -21.25 -15.383 1 96.31 104 ILE B O 1
ATOM 1838 N N . GLN B 1 105 ? -2.588 -22.422 -16.641 1 97.25 105 GLN B N 1
ATOM 1839 C CA . GLN B 1 105 ? -1.542 -21.406 -16.594 1 97.25 105 GLN B CA 1
ATOM 1840 C C . GLN B 1 105 ? -2.027 -20.078 -17.188 1 97.25 105 GLN B C 1
ATOM 1842 O O . GLN B 1 105 ? -1.644 -19 -16.734 1 97.25 105 GLN B O 1
ATOM 1847 N N . ALA B 1 106 ? -2.838 -20.203 -18.234 1 96.88 106 ALA B N 1
ATOM 1848 C CA . ALA B 1 106 ? -3.33 -19.016 -18.906 1 96.88 106 ALA B CA 1
ATOM 1849 C C . ALA B 1 106 ? -4.047 -18.078 -17.938 1 96.88 106 ALA B C 1
ATOM 1851 O O . ALA B 1 106 ? -3.91 -16.859 -18.016 1 96.88 106 ALA B O 1
ATOM 1852 N N . ASN B 1 107 ? -4.84 -18.641 -17 1 97.38 107 ASN B N 1
ATOM 1853 C CA . ASN B 1 107 ? -5.551 -17.844 -16.016 1 97.38 107 ASN B CA 1
ATOM 1854 C C . ASN B 1 107 ? -4.586 -17.188 -15.023 1 97.38 107 ASN B C 1
ATOM 1856 O O . ASN B 1 107 ? -4.793 -16.047 -14.602 1 97.38 107 ASN B O 1
ATOM 1860 N N . LEU B 1 108 ? -3.559 -17.906 -14.688 1 97.88 108 LEU B N 1
ATOM 1861 C CA . LEU B 1 108 ? -2.545 -17.344 -13.812 1 97.88 108 LEU B CA 1
ATOM 1862 C C . LEU B 1 108 ? -1.784 -16.219 -14.508 1 97.88 108 LEU B C 1
ATOM 1864 O O . LEU B 1 108 ? -1.445 -15.211 -13.883 1 97.88 108 LEU B O 1
ATOM 1868 N N . ASN B 1 109 ? -1.589 -16.391 -15.789 1 97.25 109 ASN B N 1
ATOM 1869 C CA . ASN B 1 109 ? -0.912 -15.352 -16.562 1 97.25 109 ASN B CA 1
ATOM 1870 C C . ASN B 1 109 ? -1.736 -14.07 -16.641 1 97.25 109 ASN B C 1
ATOM 1872 O O . ASN B 1 109 ? -1.186 -12.969 -16.594 1 97.25 109 ASN B O 1
ATOM 1876 N N . LEU B 1 110 ? -3 -14.242 -16.781 1 96.88 110 LEU B N 1
ATOM 1877 C CA . LEU B 1 110 ? -3.867 -13.07 -16.766 1 96.88 110 LEU B CA 1
ATOM 1878 C C . LEU B 1 110 ? -3.762 -12.328 -15.445 1 96.88 110 LEU B C 1
ATOM 1880 O O . LEU B 1 110 ? -3.707 -11.094 -15.422 1 96.88 110 LEU B O 1
ATOM 1884 N N . LEU B 1 111 ? -3.756 -13.047 -14.391 1 96.69 111 LEU B N 1
ATOM 1885 C CA . LEU B 1 111 ? -3.562 -12.453 -13.07 1 96.69 111 LEU B CA 1
ATOM 1886 C C . LEU B 1 111 ? -2.217 -11.742 -12.984 1 96.69 111 LEU B C 1
ATOM 1888 O O . LEU B 1 111 ? -2.143 -10.586 -12.555 1 96.69 111 LEU B O 1
ATOM 1892 N N . ALA B 1 112 ? -1.195 -12.406 -13.422 1 96.81 112 ALA B N 1
ATOM 1893 C CA . ALA B 1 112 ? 0.156 -11.852 -13.398 1 96.81 112 ALA B CA 1
ATOM 1894 C C . ALA B 1 112 ? 0.223 -10.523 -14.156 1 96.81 112 ALA B C 1
ATOM 1896 O O . ALA B 1 112 ? 0.832 -9.562 -13.688 1 96.81 112 ALA B O 1
ATOM 1897 N N . ASP B 1 113 ? -0.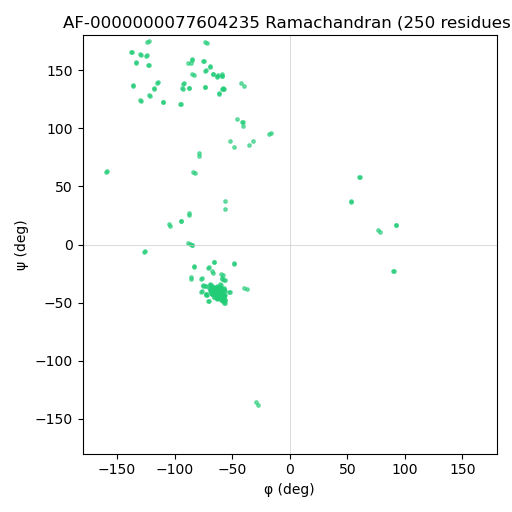398 -10.5 -15.273 1 95.5 113 ASP B N 1
ATOM 1898 C CA . ASP B 1 113 ? -0.407 -9.297 -16.094 1 95.5 113 ASP B CA 1
ATOM 1899 C C . ASP B 1 113 ? -1.105 -8.148 -15.383 1 95.5 113 ASP B C 1
ATOM 1901 O O . ASP B 1 113 ? -0.614 -7.016 -15.391 1 95.5 113 ASP B O 1
ATOM 1905 N N . LYS B 1 114 ? -2.186 -8.438 -14.789 1 92.12 114 LYS B N 1
ATOM 1906 C CA . LYS B 1 114 ? -2.93 -7.402 -14.078 1 92.12 114 LYS B CA 1
ATOM 1907 C C . LYS B 1 114 ? -2.158 -6.914 -12.852 1 92.12 114 LYS B C 1
ATOM 1909 O O . LYS B 1 114 ? -2.131 -5.715 -12.57 1 92.12 114 LYS B O 1
ATOM 1914 N N . VAL B 1 115 ? -1.585 -7.852 -12.148 1 90.06 115 VAL B N 1
ATOM 1915 C CA . VAL B 1 115 ? -0.768 -7.488 -11 1 90.06 115 VAL B CA 1
ATOM 1916 C C . VAL B 1 115 ? 0.384 -6.59 -11.438 1 90.06 115 VAL B C 1
ATOM 1918 O O . VAL B 1 115 ? 0.664 -5.57 -10.805 1 90.06 115 VAL B O 1
ATOM 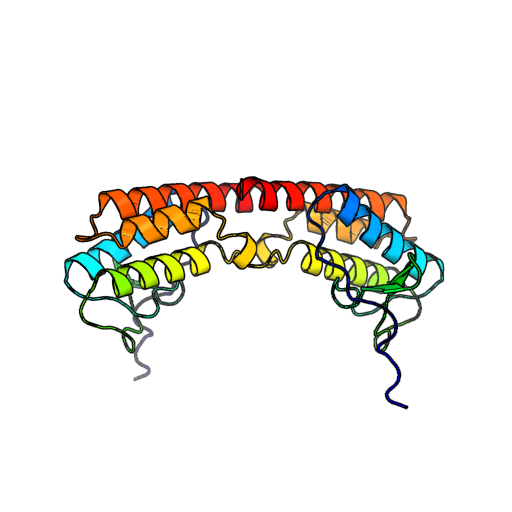1921 N N . GLY B 1 116 ? 1.052 -6.965 -12.508 1 88.12 116 GLY B N 1
ATOM 1922 C CA . GLY B 1 116 ? 2.127 -6.152 -13.047 1 88.12 116 GLY B CA 1
ATOM 1923 C C . GLY B 1 116 ? 1.688 -4.742 -13.406 1 88.12 116 GLY B C 1
ATOM 1924 O O . GLY B 1 116 ? 2.389 -3.775 -13.102 1 88.12 116 GLY B O 1
ATOM 1925 N N . GLU B 1 117 ? 0.599 -4.656 -14.039 1 86 117 GLU B N 1
ATOM 1926 C CA . GLU B 1 117 ? 0.044 -3.355 -14.406 1 86 117 GLU B CA 1
ATOM 1927 C C . GLU B 1 117 ? -0.183 -2.484 -13.18 1 86 117 GLU B C 1
ATOM 1929 O O . GLU B 1 117 ? 0.176 -1.305 -13.172 1 86 117 GLU B O 1
ATOM 1934 N N . LYS B 1 118 ? -0.804 -3.062 -12.211 1 80.38 118 LYS B N 1
ATOM 1935 C CA . LYS B 1 118 ? -1.101 -2.32 -10.992 1 80.38 118 LYS B CA 1
ATOM 1936 C C . LYS B 1 118 ? 0.18 -1.934 -10.258 1 80.38 118 LYS B C 1
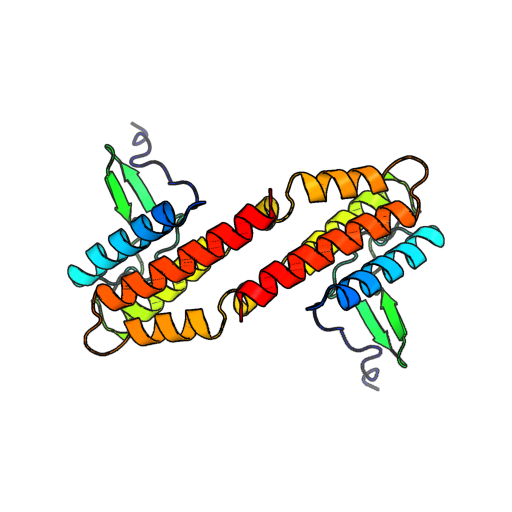ATOM 1938 O O . LYS B 1 118 ? 0.281 -0.833 -9.711 1 80.38 118 LYS B O 1
ATOM 1943 N N . LEU B 1 119 ? 1.06 -2.854 -10.25 1 79.5 119 LEU B N 1
ATOM 1944 C CA . LEU B 1 119 ? 2.359 -2.609 -9.633 1 79.5 119 LEU B CA 1
ATOM 1945 C C . LEU B 1 119 ? 3.037 -1.394 -10.258 1 79.5 119 LEU B C 1
ATOM 1947 O O . LEU B 1 119 ? 3.49 -0.498 -9.539 1 79.5 119 LEU B O 1
ATOM 1951 N N . GLU B 1 120 ? 3.105 -1.369 -11.531 1 74.81 120 GLU B N 1
ATOM 1952 C CA . GLU B 1 120 ? 3.77 -0.265 -12.219 1 74.81 120 GLU B CA 1
ATOM 1953 C C . GLU B 1 120 ? 3.029 1.051 -11.992 1 74.81 120 GLU B C 1
ATOM 1955 O O . GLU B 1 120 ? 3.652 2.107 -11.883 1 74.81 120 GLU B O 1
ATOM 1960 N N . LYS B 1 121 ? 1.757 0.943 -11.969 1 71.12 121 LYS B N 1
ATOM 1961 C CA . LYS B 1 121 ? 0.954 2.133 -11.703 1 71.12 121 LYS B CA 1
ATOM 1962 C C . LYS B 1 121 ? 1.242 2.693 -10.312 1 71.12 121 LYS B C 1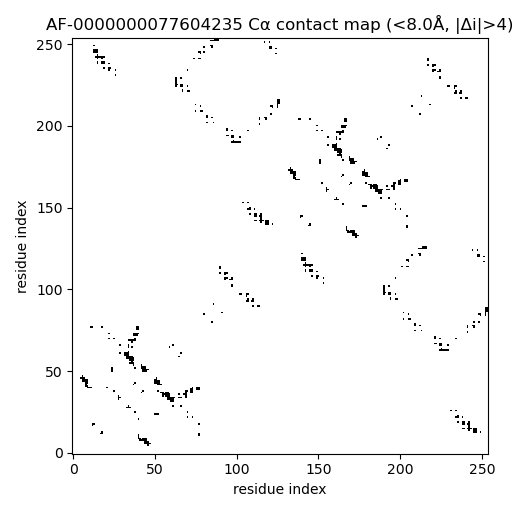
ATOM 1964 O O . LYS B 1 121 ? 1.364 3.908 -10.141 1 71.12 121 LYS B O 1
ATOM 1969 N N . VAL B 1 122 ? 1.349 1.757 -9.469 1 66.38 122 VAL B N 1
ATOM 1970 C CA . VAL B 1 122 ? 1.613 2.148 -8.086 1 66.38 122 VAL B CA 1
ATOM 1971 C C . VAL B 1 122 ? 3.018 2.736 -7.977 1 66.38 122 VAL B C 1
ATOM 1973 O O . VAL B 1 122 ? 3.229 3.73 -7.281 1 66.38 122 VAL B O 1
ATOM 1976 N N . LEU B 1 123 ? 3.957 2.129 -8.688 1 63.09 123 LEU B N 1
ATOM 1977 C CA . LEU B 1 123 ? 5.344 2.572 -8.602 1 63.09 123 LEU B CA 1
ATOM 1978 C C . LEU B 1 123 ? 5.559 3.854 -9.398 1 63.09 123 LEU B C 1
ATOM 1980 O O . LEU B 1 123 ? 6.43 4.66 -9.062 1 63.09 123 LEU B O 1
ATOM 1984 N N . ARG B 1 124 ? 4.934 3.928 -10.594 1 54.53 124 ARG B N 1
ATOM 1985 C CA . ARG B 1 124 ? 5.043 5.16 -11.367 1 54.53 124 ARG B CA 1
ATOM 1986 C C . ARG B 1 124 ? 4.422 6.332 -10.617 1 54.53 124 ARG B C 1
ATOM 1988 O O . ARG B 1 124 ? 4.801 7.484 -10.836 1 54.53 124 ARG B O 1
ATOM 1995 N N . LEU B 1 125 ? 3.363 6.07 -10.109 1 45.62 125 LEU B N 1
ATOM 1996 C CA . LEU B 1 125 ? 2.857 7.16 -9.289 1 45.62 125 LEU B CA 1
ATOM 1997 C C . LEU B 1 125 ? 3.941 7.68 -8.344 1 45.62 125 LEU B C 1
ATOM 1999 O O . LEU B 1 125 ? 3.869 8.82 -7.879 1 45.62 125 LEU B O 1
ATOM 2003 N N . ASP B 1 126 ? 5.012 6.98 -8.125 1 41.03 126 ASP B N 1
ATOM 2004 C CA . ASP B 1 126 ? 6.191 7.402 -7.375 1 41.03 126 ASP B CA 1
ATOM 2005 C C . ASP B 1 126 ? 7.062 8.344 -8.203 1 41.03 126 ASP B C 1
ATOM 2007 O O . ASP B 1 126 ? 7.918 9.047 -7.656 1 41.03 126 ASP B O 1
ATOM 2011 N N . GLY B 1 127 ? 7.129 8.281 -9.602 1 35.38 127 GLY B N 1
ATOM 2012 C CA . GLY B 1 127 ? 7.957 9.188 -10.383 1 35.38 127 GLY B CA 1
ATOM 2013 C C . GLY B 1 127 ? 7.262 10.492 -10.711 1 35.38 127 GLY B C 1
ATOM 2014 O O . GLY B 1 127 ? 6.031 10.562 -10.734 1 35.38 127 GLY B O 1
#

Organism: Phytophthora infestans (NCBI:txid4787)

Foldseek 3Di:
DPPPDAFAQDDADDDPVVLVVLVVQLVVCLVVQKQQQASASRQWGDGPNDIDGHDSVRMDGHDPVSSVVSVVNHVCNNPVPDPVNVCDPVLVVLVVVCVPVVRDVVSVVVSVVVVVVSVVVVVVVVD/DPPPDAFAQDDADDDPVVLVVLVVQLVVCLVVQKQQQASASRQWTDGPNDIDGHDSVRMDGHDPVSSVVSVVNHVCNRPPPDPVNVCDPVLVVLVVVCVPVVRDVVSVVVSVVVVVVSVVVVVVVVD

Sequence (254 aa):
MLLSPVGKPISYPITSQEARVLFDMLWQLHSAGVAHGDPRVPNMIVKDEQRLWIDLYESWDASPSLMQNDAKILTKSILHVSWKDLLDSELESLINNYGTIPPIQANLNLLADKVGEKLEKVLRLDGMLLSPVGKPISYPITSQEARVLFDMLWQLHSAGVAHGDPRVPNMIVKDEQRLWIDLYESWDASPSLMQNDAKILTKSILHVSWKDLLDSELESLINNYGTIPPIQANLNLLADKVGEKLEKVLRLDG

Solvent-accessible surface area (backbone atoms only — not comparable to full-atom values): 13498 Å² total; per-residue (Å²): 131,76,76,70,82,73,55,44,72,53,77,80,60,75,40,39,66,51,34,33,53,53,48,52,53,48,46,56,41,42,76,71,45,33,19,45,64,59,50,32,60,83,31,27,23,40,44,99,92,33,80,41,82,47,75,59,84,57,43,43,74,46,40,40,68,49,45,22,49,29,53,46,42,30,49,48,45,61,58,53,60,51,62,75,55,63,56,16,70,60,56,48,50,33,38,51,56,24,29,34,93,75,57,47,68,69,40,47,47,52,38,24,52,51,51,9,52,50,43,32,51,55,50,46,68,28,105,129,77,75,70,82,74,55,45,72,54,79,80,61,76,41,39,65,52,35,33,52,53,47,52,54,48,46,54,41,42,76,70,44,34,19,45,64,58,50,31,60,81,32,27,25,38,44,95,94,35,78,40,80,46,77,59,84,56,42,43,75,46,40,39,66,49,45,22,50,29,53,47,42,30,50,47,46,60,60,54,59,51,63,76,52,64,55,16,67,62,55,48,50,34,36,52,56,25,28,35,92,76,57,48,68,70,40,47,48,54,38,22,51,52,51,10,52,48,42,30,51,55,52,45,70,31,105

pLDDT: mean 85.51, std 16.92, range [27.34, 98.38]

Radius of gyration: 21.99 Å; Cα contacts (8 Å, |Δi|>4): 390; chains: 2; bounding box: 56×60×52 Å